Protein AF-A0AA36J5Y9-F1 (afdb_monomer_lite)

Secondary structure (DSSP, 8-state):
-HHHHHHHHHHT--HHHHHH-TTT-HHHHHHHHHHHHTT-THHHHHHHHHHH--S-SSHHHHHHT--SPPHHHH------------------------STHHHHHHHHHHHHHHHHHHHHHHHHHHHHHHHHHS-BTB----TTS--HHHHHHHHHHHHHHEEEEE---TTS-STT-------------PPPPEEEEEE-HHHHTSEE-TT-SEEEEE-TT-TT-EEEEESS---TT---EE-TTTT----HHHHHHHIIIII---

pLDDT: mean 77.04, std 15.3, range [45.88, 98.44]

Radius of gyration: 23.77 Å; chains: 1; bounding box: 76×55×50 Å

Structure (mmCIF, N/CA/C/O backbone):
data_AF-A0AA36J5Y9-F1
#
_entry.id   AF-A0AA36J5Y9-F1
#
loop_
_atom_site.group_PDB
_atom_site.id
_atom_site.type_symbol
_atom_site.label_atom_id
_atom_site.label_alt_id
_atom_site.label_comp_id
_atom_site.label_asym_id
_atom_site.label_entity_id
_atom_site.label_seq_id
_atom_site.pdbx_PDB_ins_code
_atom_site.Cartn_x
_atom_site.Cartn_y
_atom_site.Cartn_z
_atom_site.occupancy
_atom_site.B_iso_or_equiv
_atom_site.auth_seq_id
_atom_site.auth_comp_id
_atom_site.auth_asym_id
_atom_site.auth_atom_id
_atom_site.pdbx_PDB_model_num
ATOM 1 N N . MET A 1 1 ? -27.319 20.876 9.305 1.00 52.47 1 MET A N 1
ATOM 2 C CA . MET A 1 1 ? -26.623 20.137 8.226 1.00 52.47 1 MET A CA 1
ATOM 3 C C . MET A 1 1 ? -26.126 18.773 8.699 1.00 52.47 1 MET A C 1
ATOM 5 O O . MET A 1 1 ? -26.333 17.816 7.967 1.00 52.47 1 MET A O 1
ATOM 9 N N . GLU A 1 2 ? -25.585 18.645 9.918 1.00 53.28 2 GLU A N 1
ATOM 10 C CA . GLU A 1 2 ? -25.141 17.353 10.493 1.00 53.28 2 GLU A CA 1
ATOM 11 C C . GLU A 1 2 ? -26.222 16.257 10.510 1.00 53.28 2 GLU A C 1
ATOM 13 O O . GLU A 1 2 ? -25.950 15.111 10.164 1.00 53.28 2 GLU A O 1
ATOM 18 N N . GLU A 1 3 ? -27.475 16.603 10.824 1.00 54.66 3 GLU A N 1
ATOM 19 C CA . GLU A 1 3 ? -28.558 15.611 10.933 1.00 54.66 3 GLU A CA 1
ATOM 20 C C . GLU A 1 3 ? -28.964 14.980 9.584 1.00 54.66 3 GLU A C 1
ATOM 22 O O . GLU A 1 3 ? -29.435 13.844 9.533 1.00 54.66 3 GLU A O 1
ATOM 27 N N . ILE A 1 4 ? -28.764 15.702 8.474 1.00 60.09 4 ILE A N 1
ATOM 28 C CA . ILE A 1 4 ? -29.070 15.212 7.120 1.00 60.09 4 ILE A CA 1
ATOM 29 C C . ILE A 1 4 ? -27.923 14.333 6.616 1.00 60.09 4 ILE A C 1
ATOM 31 O O . ILE A 1 4 ? -28.179 13.255 6.082 1.00 60.09 4 ILE A O 1
ATOM 35 N N . ALA A 1 5 ? -26.672 14.744 6.861 1.00 53.25 5 ALA A N 1
ATOM 36 C CA . ALA A 1 5 ? -25.494 13.941 6.540 1.00 53.25 5 ALA A CA 1
ATOM 37 C C . ALA A 1 5 ? -25.534 12.584 7.262 1.00 53.25 5 ALA A C 1
ATOM 39 O O . ALA A 1 5 ? -25.348 11.553 6.627 1.00 53.25 5 ALA A O 1
ATOM 40 N N . SER A 1 6 ? -25.904 12.570 8.550 1.00 59.31 6 SER A N 1
ATOM 41 C CA . SER A 1 6 ? -26.026 11.347 9.357 1.00 59.31 6 SER A CA 1
ATOM 42 C C . SER A 1 6 ? -27.075 10.356 8.823 1.00 59.31 6 SER A C 1
ATOM 44 O O . SER A 1 6 ? -26.832 9.149 8.811 1.00 59.31 6 SER A O 1
ATOM 46 N N . LYS A 1 7 ? -28.228 10.839 8.332 1.00 62.09 7 LYS A N 1
ATOM 47 C CA . LYS A 1 7 ? -29.305 9.975 7.807 1.00 62.09 7 LYS A CA 1
ATOM 48 C C . LYS A 1 7 ? -28.951 9.331 6.463 1.00 62.09 7 LYS A C 1
ATOM 50 O O . LYS A 1 7 ? -29.219 8.148 6.291 1.00 62.09 7 LYS A O 1
ATOM 55 N N . VAL A 1 8 ? -28.324 10.080 5.551 1.00 58.94 8 VAL A N 1
ATOM 56 C CA . VAL A 1 8 ? -27.861 9.563 4.244 1.00 58.94 8 VAL A CA 1
ATOM 57 C C . VAL A 1 8 ? -26.710 8.570 4.420 1.00 58.94 8 VAL A C 1
ATOM 59 O O . VAL A 1 8 ? -26.670 7.531 3.765 1.00 58.94 8 VAL A O 1
ATOM 62 N N . CYS A 1 9 ? -25.809 8.864 5.357 1.00 53.44 9 CYS A N 1
ATOM 63 C CA . CYS A 1 9 ? -24.742 7.971 5.788 1.00 53.44 9 CYS A CA 1
ATOM 64 C C . CYS A 1 9 ? -25.280 6.613 6.264 1.00 53.44 9 CYS A C 1
ATOM 66 O O . CYS A 1 9 ? -24.891 5.578 5.732 1.00 53.44 9 CYS A O 1
ATOM 68 N N . ARG A 1 10 ? -26.233 6.609 7.206 1.00 58.56 10 ARG A N 1
ATOM 69 C CA . ARG A 1 10 ? -26.803 5.370 7.768 1.00 58.56 10 ARG A CA 1
ATOM 70 C C . ARG A 1 10 ? -27.630 4.553 6.777 1.00 58.56 10 ARG A C 1
ATOM 72 O O . ARG A 1 10 ? -27.666 3.337 6.894 1.00 58.56 10 ARG A O 1
ATOM 79 N N . SER A 1 11 ? -28.310 5.177 5.812 1.00 53.50 11 SER A N 1
ATOM 80 C CA . SER A 1 11 ? -29.129 4.430 4.842 1.00 53.50 11 SER A CA 1
ATOM 81 C C . SER A 1 11 ? -28.304 3.647 3.816 1.00 53.50 11 SER A C 1
ATOM 83 O O . SER A 1 11 ? -28.813 2.691 3.241 1.00 53.50 11 SER A O 1
ATOM 85 N N . ASN A 1 12 ? -27.044 4.041 3.602 1.00 45.88 12 ASN A N 1
ATOM 86 C CA . ASN A 1 12 ? -26.109 3.389 2.677 1.00 45.88 12 ASN A CA 1
ATOM 87 C C . ASN A 1 12 ? -25.033 2.567 3.409 1.00 45.88 12 ASN A C 1
ATOM 89 O O . ASN A 1 12 ? -24.141 2.001 2.777 1.00 45.88 12 ASN A O 1
ATOM 93 N N . ALA A 1 13 ? -25.094 2.543 4.739 1.00 45.97 13 ALA A N 1
ATOM 94 C CA . ALA A 1 13 ? -24.089 1.966 5.606 1.00 45.97 13 ALA A CA 1
ATOM 95 C C . ALA A 1 13 ? -24.147 0.435 5.585 1.00 45.97 13 ALA A C 1
ATOM 97 O O . ALA A 1 13 ? -25.103 -0.174 6.064 1.00 45.97 13 ALA A O 1
ATOM 98 N N . SER A 1 14 ? -23.084 -0.202 5.097 1.00 61.66 14 SER A N 1
ATOM 99 C CA . SER A 1 14 ? -22.704 -1.513 5.625 1.00 61.66 14 SER A CA 1
ATOM 100 C C . SER A 1 14 ? -22.317 -1.370 7.107 1.00 61.66 14 SER A C 1
ATOM 102 O O . SER A 1 14 ? -22.075 -0.257 7.580 1.00 61.66 14 SER A O 1
ATOM 104 N N . VAL A 1 15 ? -22.185 -2.487 7.834 1.00 60.72 15 VAL A N 1
ATOM 105 C CA . VAL A 1 15 ? -21.701 -2.532 9.238 1.00 60.72 15 VAL A CA 1
ATOM 106 C C . VAL A 1 15 ? -20.417 -1.697 9.443 1.00 60.72 15 VAL A C 1
ATOM 108 O O . VAL A 1 15 ? -20.158 -1.172 10.519 1.00 60.72 15 VAL A O 1
ATOM 111 N N . HIS A 1 16 ? -19.639 -1.505 8.379 1.00 63.41 16 HIS A N 1
ATOM 112 C CA . HIS A 1 16 ? -18.355 -0.802 8.357 1.00 63.41 16 HIS A CA 1
ATOM 113 C C . HIS A 1 16 ? -18.475 0.719 8.373 1.00 63.41 16 HIS A C 1
ATOM 115 O O . HIS A 1 16 ? -17.571 1.409 8.841 1.00 63.41 16 HIS A O 1
ATOM 121 N N . HIS A 1 17 ? -19.580 1.262 7.870 1.00 67.50 17 HIS A N 1
ATOM 122 C CA . HIS A 1 17 ? -19.769 2.703 7.810 1.00 67.50 17 HIS A CA 1
ATOM 123 C C . HIS A 1 17 ? -19.970 3.296 9.211 1.00 67.50 17 HIS A C 1
ATOM 125 O O . HIS A 1 17 ? -19.448 4.371 9.488 1.00 67.50 17 HIS A O 1
ATOM 131 N N . ASP A 1 18 ? -20.670 2.608 10.116 1.00 69.94 18 ASP A N 1
ATOM 132 C CA . ASP A 1 18 ? -20.873 3.109 11.484 1.00 69.94 18 ASP A CA 1
ATOM 133 C C . ASP A 1 18 ? -19.557 3.176 12.276 1.00 69.94 18 ASP A C 1
ATOM 135 O O . ASP A 1 18 ? -19.361 4.091 13.074 1.00 69.94 18 ASP A O 1
ATOM 139 N N . VAL A 1 19 ? -18.617 2.274 11.978 1.00 74.19 19 VAL A N 1
ATOM 140 C CA . VAL A 1 19 ? -17.270 2.255 12.565 1.00 74.19 19 VAL A CA 1
ATOM 141 C C . VAL A 1 19 ? -16.409 3.413 12.049 1.00 74.19 19 VAL A C 1
ATOM 143 O O . VAL A 1 19 ? -15.710 4.063 12.822 1.00 74.19 19 VAL A O 1
ATOM 146 N N . LEU A 1 20 ? -16.450 3.660 10.737 1.00 79.62 20 LEU A N 1
ATOM 147 C CA . LEU A 1 20 ? -15.535 4.560 10.023 1.00 79.62 20 LEU A CA 1
ATOM 148 C C . LEU A 1 20 ? -16.118 5.952 9.739 1.00 79.62 20 LEU A C 1
ATOM 150 O O . LEU A 1 20 ? -15.540 6.734 8.983 1.00 79.62 20 LEU A O 1
ATOM 154 N N . CYS A 1 21 ? -17.298 6.265 10.263 1.00 79.25 21 CYS A N 1
ATOM 155 C CA . CYS A 1 21 ? -17.926 7.561 10.058 1.00 79.25 21 CYS A CA 1
ATOM 156 C C . CYS A 1 21 ? -17.666 8.452 11.266 1.00 79.25 21 CYS A C 1
ATOM 158 O O . CYS A 1 21 ? -18.179 8.189 12.347 1.00 79.25 21 CYS A O 1
ATOM 160 N N . ALA A 1 22 ? -16.961 9.570 11.071 1.00 79.62 22 ALA A N 1
ATOM 161 C CA . ALA A 1 22 ? -16.697 10.538 12.141 1.00 79.62 22 ALA A CA 1
ATOM 162 C C . ALA A 1 22 ? -17.984 11.081 12.797 1.00 79.62 22 ALA A C 1
ATOM 164 O O . ALA A 1 22 ? -17.989 11.419 13.977 1.00 79.62 22 ALA A O 1
ATOM 165 N N . ALA A 1 23 ? -19.092 11.139 12.048 1.00 76.81 23 ALA A N 1
ATOM 166 C CA . ALA A 1 23 ? -20.392 11.559 12.572 1.00 76.81 23 ALA A CA 1
ATOM 167 C C . ALA A 1 23 ? -21.119 10.461 13.374 1.00 76.81 23 ALA A C 1
ATOM 169 O O . ALA A 1 23 ? -22.065 10.768 14.099 1.00 76.81 23 ALA A O 1
ATOM 170 N N . ALA A 1 24 ? -20.728 9.192 13.220 1.00 77.94 24 ALA A N 1
ATOM 171 C CA . ALA A 1 24 ? -21.301 8.056 13.944 1.00 77.94 24 ALA A CA 1
ATOM 172 C C . ALA A 1 24 ? -20.407 7.598 15.108 1.00 77.94 24 ALA A C 1
ATOM 174 O O . ALA A 1 24 ? -20.926 7.224 16.157 1.00 77.94 24 ALA A O 1
ATOM 175 N N . ASN A 1 25 ? -19.084 7.690 14.946 1.00 83.50 25 ASN A N 1
ATOM 176 C CA . ASN A 1 25 ? -18.086 7.293 15.925 1.00 83.50 25 ASN A CA 1
ATOM 177 C C . ASN A 1 25 ? -17.069 8.433 16.158 1.00 83.50 25 ASN A C 1
ATOM 179 O O . ASN A 1 25 ? -16.182 8.643 15.327 1.00 83.50 25 ASN A O 1
ATOM 183 N N . PRO A 1 26 ? -17.142 9.167 17.285 1.00 86.62 26 PRO A N 1
ATOM 184 C CA . PRO A 1 26 ? -16.207 10.258 17.569 1.00 86.62 26 PRO A CA 1
ATOM 185 C C . PRO A 1 26 ? -14.759 9.773 17.730 1.00 86.62 26 PRO A C 1
ATOM 187 O O . PRO A 1 26 ? -13.837 10.504 17.386 1.00 86.62 26 PRO A O 1
ATOM 190 N N . HIS A 1 27 ? -14.538 8.527 18.162 1.00 87.88 27 HIS A N 1
ATOM 191 C CA . HIS A 1 27 ? -13.187 7.969 18.266 1.00 87.88 27 HIS A CA 1
ATOM 192 C C . HIS A 1 27 ? -12.530 7.780 16.898 1.00 87.88 27 HIS A C 1
ATOM 194 O O . HIS A 1 27 ? -11.306 7.830 16.791 1.00 87.88 27 HIS A O 1
ATOM 200 N N . TRP A 1 28 ? -13.324 7.595 15.839 1.00 90.38 28 TRP A N 1
ATOM 201 C CA . TRP A 1 28 ? -12.790 7.589 14.482 1.00 90.38 28 TRP A CA 1
ATOM 202 C C . TRP A 1 28 ? -12.203 8.955 14.110 1.00 90.38 28 TRP A C 1
ATOM 204 O O . TRP A 1 28 ? -11.147 9.010 13.489 1.00 90.38 28 TRP A O 1
ATOM 214 N N . ALA A 1 29 ? -12.829 10.058 14.534 1.00 87.62 29 ALA A N 1
ATOM 215 C CA . ALA A 1 29 ? -12.289 11.397 14.298 1.00 87.62 29 ALA A CA 1
ATOM 216 C C . ALA A 1 29 ? -10.935 11.598 15.002 1.00 87.62 29 ALA A C 1
ATOM 218 O O . ALA A 1 29 ? -10.015 12.148 14.396 1.00 87.62 29 ALA A O 1
ATOM 219 N N . ASP A 1 30 ? -10.791 11.093 16.233 1.00 88.81 30 ASP A N 1
ATOM 220 C CA . ASP A 1 30 ? -9.517 11.112 16.965 1.00 88.81 30 ASP A CA 1
ATOM 221 C C . ASP A 1 30 ? -8.440 10.295 16.230 1.00 88.81 30 ASP A C 1
ATOM 223 O O . ASP A 1 30 ? -7.313 10.759 16.051 1.00 88.81 30 ASP A O 1
ATOM 227 N N . PHE A 1 31 ? -8.794 9.098 15.746 1.00 89.62 31 PHE A N 1
ATOM 228 C CA . PHE A 1 31 ? -7.895 8.258 14.951 1.00 89.62 31 PHE A CA 1
ATOM 229 C C . PHE A 1 31 ? -7.477 8.945 13.644 1.00 89.62 31 PHE A C 1
ATOM 231 O O . PHE A 1 31 ? -6.296 8.941 13.291 1.00 89.62 31 PHE A O 1
ATOM 238 N N . GLU A 1 32 ? -8.423 9.575 12.938 1.00 89.44 32 GLU A N 1
ATOM 239 C CA . GLU A 1 32 ? -8.126 10.329 11.723 1.00 89.44 32 GLU A CA 1
ATOM 240 C C . GLU A 1 32 ? -7.183 11.497 11.975 1.00 89.44 32 GLU A C 1
ATOM 242 O O . GLU A 1 32 ? -6.238 11.702 11.211 1.00 89.44 32 GLU A O 1
ATOM 247 N N . GLN A 1 33 ? -7.432 12.257 13.038 1.00 90.44 33 GLN A N 1
ATOM 248 C CA . GLN A 1 33 ? -6.594 13.383 13.415 1.00 90.44 33 GLN A CA 1
ATOM 249 C C . GLN A 1 33 ? -5.175 12.914 13.752 1.00 90.44 33 GLN A C 1
ATOM 251 O O . GLN A 1 33 ? -4.213 13.457 13.205 1.00 90.44 33 GLN A O 1
ATOM 256 N N . GLN A 1 34 ? -5.035 11.853 14.552 1.00 89.56 34 GLN A N 1
ATOM 257 C CA . GLN A 1 34 ? -3.728 11.297 14.898 1.00 89.56 34 GLN A CA 1
ATOM 258 C C . GLN A 1 34 ? -2.975 10.801 13.654 1.00 89.56 34 GLN A C 1
ATOM 260 O O . GLN A 1 34 ? -1.789 11.093 13.499 1.00 89.56 34 GLN A O 1
ATOM 265 N N . ALA A 1 35 ? -3.643 10.098 12.732 1.00 87.56 35 ALA A N 1
ATOM 266 C CA . ALA A 1 35 ? -3.025 9.637 11.487 1.00 87.56 35 ALA A CA 1
ATOM 267 C C . ALA A 1 35 ? -2.492 10.805 10.632 1.00 87.56 35 ALA A C 1
ATOM 269 O O . ALA A 1 35 ? -1.404 10.706 10.054 1.00 87.56 35 ALA A O 1
ATOM 270 N N . ARG A 1 36 ? -3.226 11.929 10.588 1.00 87.62 36 ARG A N 1
ATOM 271 C CA . ARG A 1 36 ? -2.804 13.157 9.893 1.00 87.62 36 ARG A CA 1
ATOM 272 C C . ARG A 1 36 ? -1.612 13.822 10.571 1.00 87.62 36 ARG A C 1
ATOM 274 O O . ARG A 1 36 ? -0.669 14.193 9.881 1.00 87.62 36 ARG A O 1
ATOM 281 N N . GLU A 1 37 ? -1.619 13.942 11.897 1.00 85.88 37 GLU A N 1
ATOM 282 C CA . GLU A 1 37 ? -0.495 14.501 12.667 1.00 85.88 37 GLU A CA 1
ATOM 283 C C . GLU A 1 37 ? 0.777 13.660 12.520 1.00 85.88 37 GLU A C 1
ATOM 285 O O . GLU A 1 37 ? 1.885 14.188 12.456 1.00 85.88 37 GLU A O 1
ATOM 290 N N . CYS A 1 38 ? 0.606 12.347 12.384 1.00 82.81 38 CYS A N 1
ATOM 291 C CA . CYS A 1 38 ? 1.672 11.404 12.079 1.00 82.81 38 CYS A CA 1
ATOM 292 C C . CYS A 1 38 ? 2.194 11.506 10.635 1.00 82.81 38 CYS A C 1
ATOM 294 O O . CYS A 1 38 ? 3.200 10.869 10.320 1.00 82.81 38 CYS A O 1
ATOM 296 N N . GLY A 1 39 ? 1.510 12.248 9.756 1.00 82.94 39 GLY A N 1
ATOM 297 C CA . GLY A 1 39 ? 1.838 12.356 8.335 1.00 82.9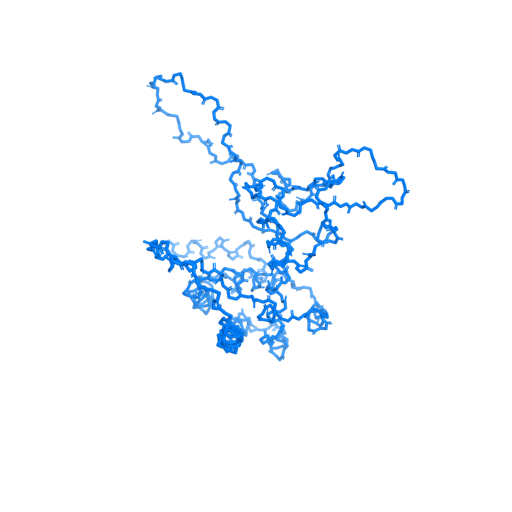4 39 GLY A CA 1
ATOM 298 C C . GLY A 1 39 ? 1.772 11.016 7.600 1.00 82.94 39 GLY A C 1
ATOM 299 O O . GLY A 1 39 ? 2.550 10.795 6.674 1.00 82.94 39 GLY A O 1
ATOM 300 N N . ASN A 1 40 ? 0.908 10.092 8.041 1.00 81.44 40 ASN A N 1
ATOM 301 C CA . ASN A 1 40 ? 0.894 8.719 7.544 1.00 81.44 40 ASN A CA 1
ATOM 302 C C . ASN A 1 40 ? -0.532 8.234 7.245 1.00 81.44 40 ASN A C 1
ATOM 304 O O . ASN A 1 40 ? -1.230 7.659 8.080 1.00 81.44 40 ASN A O 1
ATOM 308 N N . GLU A 1 41 ? -0.948 8.448 6.002 1.00 81.88 41 GLU A N 1
ATOM 309 C CA . GLU A 1 41 ? -2.256 8.053 5.470 1.00 81.88 41 GLU A CA 1
ATOM 310 C C . GLU A 1 41 ? -2.471 6.533 5.391 1.00 81.88 41 GLU A C 1
ATOM 312 O O . GLU A 1 41 ? -3.616 6.077 5.367 1.00 81.88 41 GLU A O 1
ATOM 317 N N . TYR A 1 42 ? -1.401 5.728 5.434 1.00 82.88 42 TYR A N 1
ATOM 318 C CA . TYR A 1 42 ? -1.512 4.268 5.409 1.00 82.88 42 TYR A CA 1
ATOM 319 C C . TYR A 1 42 ? -2.220 3.714 6.649 1.00 82.88 42 TYR A C 1
ATOM 321 O O . TYR A 1 42 ? -2.848 2.662 6.553 1.00 82.88 42 TYR A O 1
ATOM 329 N N . TYR A 1 43 ? -2.205 4.430 7.781 1.00 84.69 43 TYR A N 1
ATOM 330 C CA . TYR A 1 43 ? -3.011 4.059 8.950 1.00 84.69 43 TYR A CA 1
ATOM 331 C C . TYR A 1 43 ? -4.512 4.075 8.640 1.00 84.69 43 TYR A C 1
ATOM 333 O O . TYR A 1 43 ? -5.238 3.174 9.056 1.00 84.69 43 TYR A O 1
ATOM 341 N N . LEU A 1 44 ? -4.977 5.063 7.870 1.00 85.69 44 LEU A N 1
ATOM 342 C CA . LEU A 1 44 ? -6.383 5.175 7.479 1.00 85.69 44 LEU A CA 1
ATOM 343 C C . LEU A 1 44 ? -6.776 4.073 6.507 1.00 85.69 44 LEU A C 1
ATOM 345 O O . LEU A 1 44 ? -7.850 3.491 6.637 1.00 85.69 44 LEU A O 1
ATOM 349 N N . LEU A 1 45 ? -5.905 3.771 5.546 1.00 81.56 45 LEU A N 1
ATOM 350 C CA . LEU A 1 45 ? -6.143 2.699 4.582 1.00 81.56 45 LEU A CA 1
ATOM 351 C C . LEU A 1 45 ? -6.176 1.333 5.261 1.00 81.56 45 LEU A C 1
ATOM 353 O O . LEU A 1 45 ? -7.095 0.562 5.006 1.00 81.56 45 LEU A O 1
ATOM 357 N N . ALA A 1 46 ? -5.224 1.063 6.157 1.00 83.44 46 ALA A N 1
ATOM 358 C CA . ALA A 1 46 ? -5.189 -0.163 6.941 1.00 83.44 46 ALA A CA 1
ATOM 359 C C . ALA A 1 46 ? -6.460 -0.304 7.790 1.00 83.44 46 ALA A C 1
ATOM 361 O O . ALA A 1 46 ? -7.142 -1.320 7.704 1.00 83.44 46 ALA A O 1
ATOM 362 N N . ALA A 1 47 ? -6.850 0.739 8.529 1.00 83.25 47 ALA A N 1
ATOM 363 C CA . ALA A 1 47 ? -8.077 0.726 9.323 1.00 83.25 47 ALA A CA 1
ATOM 364 C C . ALA A 1 47 ? -9.336 0.482 8.476 1.00 83.25 47 ALA A C 1
ATOM 366 O O . ALA A 1 47 ? -10.218 -0.277 8.873 1.00 83.25 47 ALA A O 1
ATOM 367 N N . ARG A 1 48 ? -9.414 1.089 7.287 1.00 82.50 48 ARG A N 1
ATOM 368 C CA . ARG A 1 48 ? -10.537 0.888 6.364 1.00 82.50 48 ARG A CA 1
ATOM 369 C C . ARG A 1 48 ? -10.567 -0.513 5.768 1.00 82.50 48 ARG A C 1
ATOM 371 O O . ARG A 1 48 ? -11.650 -1.073 5.643 1.00 82.50 48 ARG A O 1
ATOM 378 N N . ALA A 1 49 ? -9.409 -1.074 5.427 1.00 77.56 49 ALA A N 1
ATOM 379 C CA . ALA A 1 49 ? -9.299 -2.451 4.958 1.00 77.56 49 ALA A CA 1
ATOM 380 C C . ALA A 1 49 ? -9.774 -3.436 6.035 1.00 77.56 49 ALA A C 1
ATOM 382 O O . ALA A 1 49 ? -10.572 -4.317 5.740 1.00 77.56 49 ALA A O 1
ATOM 383 N N . LEU A 1 50 ? -9.363 -3.217 7.289 1.00 76.06 50 LEU A N 1
ATOM 384 C CA . LEU A 1 50 ? -9.794 -4.022 8.435 1.00 76.06 50 LEU A CA 1
ATOM 385 C C . LEU A 1 50 ? -11.292 -3.919 8.691 1.00 76.06 50 LEU A C 1
ATOM 387 O O . LEU A 1 50 ? -11.937 -4.912 9.006 1.00 76.06 50 LEU A O 1
ATOM 391 N N . ALA A 1 51 ? -11.848 -2.716 8.559 1.00 74.31 51 ALA A N 1
ATOM 392 C CA . ALA A 1 51 ? -13.278 -2.545 8.677 1.00 74.31 51 ALA A CA 1
ATOM 393 C C . ALA A 1 51 ? -13.995 -3.278 7.543 1.00 74.31 51 ALA A C 1
ATOM 395 O O . ALA A 1 51 ? -14.917 -4.002 7.849 1.00 74.31 51 ALA A O 1
ATOM 396 N N . ALA A 1 52 ? -13.579 -3.150 6.278 1.00 68.75 52 ALA A N 1
ATOM 397 C CA . ALA A 1 52 ? -14.291 -3.700 5.118 1.00 68.75 52 ALA A CA 1
ATOM 398 C C . ALA A 1 52 ? -14.429 -5.237 5.088 1.00 68.75 52 ALA A C 1
ATOM 400 O O . ALA A 1 52 ? -15.305 -5.749 4.392 1.00 68.75 52 ALA A O 1
ATOM 401 N N . ASP A 1 53 ? -13.590 -5.965 5.823 1.00 63.38 53 ASP A N 1
ATOM 402 C CA . ASP A 1 53 ? -13.522 -7.429 5.813 1.00 63.38 53 ASP A CA 1
ATOM 403 C C . ASP A 1 53 ? -14.503 -8.084 6.805 1.00 63.38 53 ASP A C 1
ATOM 405 O O . ASP A 1 53 ? -14.158 -8.996 7.547 1.00 63.38 53 ASP A O 1
ATOM 409 N N . GLY A 1 54 ? -15.759 -7.618 6.843 1.00 55.00 54 GLY A N 1
ATOM 410 C CA . GLY A 1 54 ? -16.825 -8.113 7.737 1.00 55.00 54 GLY A CA 1
ATOM 411 C C . GLY A 1 54 ? -17.243 -9.577 7.575 1.00 55.00 54 GLY A C 1
ATOM 412 O O . GLY A 1 54 ? -18.303 -9.961 8.067 1.00 55.00 54 GLY A O 1
ATOM 413 N N . SER A 1 55 ? -16.457 -10.366 6.849 1.00 50.19 55 SER A N 1
ATOM 414 C CA . SER A 1 55 ? -16.594 -11.802 6.669 1.00 50.19 55 SER A CA 1
ATOM 415 C C . SER A 1 55 ? -15.930 -12.526 7.845 1.00 50.19 55 SER A C 1
ATOM 417 O O . SER A 1 55 ? -14.778 -12.272 8.172 1.00 50.19 55 SER A O 1
ATOM 419 N N . GLU A 1 56 ? -16.679 -13.423 8.484 1.00 50.09 56 GLU A N 1
ATOM 420 C CA . GLU A 1 56 ? -16.347 -14.182 9.696 1.00 50.09 56 GLU A CA 1
ATOM 421 C C . GLU A 1 56 ? -14.856 -14.572 9.874 1.00 50.09 56 GLU A C 1
ATOM 423 O O . GLU A 1 56 ? -14.290 -15.326 9.089 1.00 50.09 56 GLU A O 1
ATOM 428 N N . SER A 1 57 ? -14.277 -14.093 10.984 1.00 50.25 57 SER A N 1
ATOM 429 C CA . SER A 1 57 ? -13.207 -14.664 11.832 1.00 50.25 57 SER A CA 1
ATOM 430 C C . SER A 1 57 ? -11.827 -15.048 11.259 1.00 50.25 57 SER A C 1
ATOM 432 O O . SER A 1 57 ? -10.856 -14.929 12.001 1.00 50.25 57 SER A O 1
ATOM 434 N N . ASP A 1 58 ? -11.672 -15.487 10.009 1.00 52.28 58 ASP A N 1
ATOM 435 C CA . ASP A 1 58 ? -10.418 -16.142 9.570 1.00 52.28 58 ASP A CA 1
ATOM 436 C C . ASP A 1 58 ? -9.410 -15.209 8.881 1.00 52.28 58 ASP A C 1
ATOM 438 O O . ASP A 1 58 ? -8.222 -15.528 8.777 1.00 52.28 58 ASP A O 1
ATOM 442 N N . ALA A 1 59 ? -9.837 -14.028 8.435 1.00 51.38 59 ALA A N 1
ATOM 443 C CA . ALA A 1 59 ? -8.949 -13.117 7.716 1.00 51.38 59 ALA A CA 1
ATOM 444 C C . ALA A 1 59 ? -7.865 -12.486 8.609 1.00 51.38 59 ALA A C 1
ATOM 446 O O . ALA A 1 59 ? -6.771 -12.183 8.139 1.00 51.38 59 ALA A O 1
ATOM 447 N N . TRP A 1 60 ? -8.121 -12.328 9.912 1.00 51.50 60 TRP A N 1
ATOM 448 C CA . TRP A 1 60 ? -7.157 -11.757 10.861 1.00 51.50 60 TRP A CA 1
ATOM 449 C C . TRP A 1 60 ? -5.982 -12.686 11.155 1.00 51.50 60 TRP A C 1
ATOM 451 O O . TRP A 1 60 ? -4.829 -12.239 11.140 1.00 51.50 60 TRP A O 1
ATOM 461 N N . ALA A 1 61 ? -6.259 -13.980 11.336 1.00 53.81 61 ALA A N 1
ATOM 462 C CA . ALA A 1 61 ? -5.227 -15.002 11.476 1.00 53.81 61 ALA A CA 1
ATOM 463 C C . ALA A 1 61 ? -4.285 -14.998 10.260 1.00 53.81 61 ALA A C 1
ATOM 465 O O . ALA A 1 61 ? -3.066 -15.072 10.414 1.00 53.81 61 ALA A O 1
ATOM 466 N N . ALA A 1 62 ? -4.831 -14.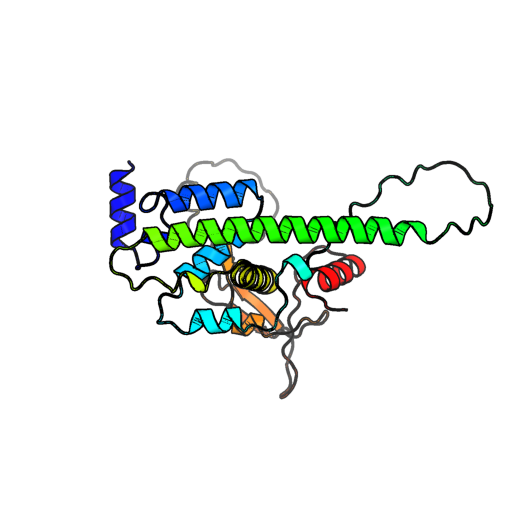778 9.056 1.00 56.16 62 ALA A N 1
ATOM 467 C CA . ALA A 1 62 ? -4.034 -14.709 7.836 1.00 56.16 62 ALA A CA 1
ATOM 468 C C . ALA A 1 62 ? -2.982 -13.580 7.858 1.00 56.16 62 ALA A C 1
ATOM 470 O O . ALA A 1 62 ? -1.901 -13.748 7.291 1.00 56.16 62 ALA A O 1
ATOM 471 N N . TRP A 1 63 ? -3.254 -12.453 8.529 1.00 56.94 63 TRP A N 1
ATOM 472 C CA . TRP A 1 63 ? -2.305 -11.336 8.627 1.00 56.94 63 TRP A CA 1
ATOM 473 C C . TRP A 1 63 ? -1.301 -11.495 9.770 1.00 56.94 63 TRP A C 1
ATOM 475 O O . TRP A 1 63 ? -0.128 -11.147 9.608 1.00 56.94 63 TRP A O 1
ATOM 485 N N . ALA A 1 64 ? -1.733 -12.031 10.914 1.00 58.56 64 ALA A N 1
ATOM 486 C CA . ALA A 1 64 ? -0.846 -12.316 12.043 1.00 58.56 64 ALA A CA 1
ATOM 487 C C . ALA A 1 64 ? 0.226 -13.361 11.676 1.00 58.56 64 ALA A C 1
ATOM 489 O O . ALA A 1 64 ? 1.386 -13.229 12.077 1.00 58.56 64 ALA A O 1
ATOM 490 N N . ASP A 1 65 ? -0.133 -14.327 10.828 1.00 60.97 65 ASP A N 1
ATOM 491 C CA . ASP A 1 65 ? 0.768 -15.367 10.323 1.00 60.97 65 ASP A CA 1
ATOM 492 C C . ASP A 1 65 ? 1.478 -14.980 9.016 1.00 60.97 65 ASP A C 1
ATOM 494 O O . ASP A 1 65 ? 2.319 -15.729 8.510 1.00 60.97 65 ASP A O 1
ATOM 498 N N . TYR A 1 66 ? 1.191 -13.798 8.459 1.00 62.84 66 TYR A N 1
ATOM 499 C CA . TYR A 1 66 ? 1.808 -13.359 7.213 1.00 62.84 66 TYR A CA 1
ATOM 500 C C . TYR A 1 66 ? 3.316 -13.179 7.398 1.00 62.84 66 TYR A C 1
ATOM 502 O O . TYR A 1 66 ? 3.746 -12.274 8.106 1.00 62.84 66 TYR A O 1
ATOM 510 N N . ALA A 1 67 ? 4.128 -14.013 6.749 1.00 70.12 67 ALA A N 1
ATOM 511 C CA . ALA A 1 67 ? 5.565 -14.143 7.014 1.00 70.12 67 ALA A CA 1
ATOM 512 C C . ALA A 1 67 ? 6.428 -12.904 6.683 1.00 70.12 67 ALA A C 1
ATOM 514 O O . ALA A 1 67 ? 7.649 -12.952 6.841 1.00 70.12 67 ALA A O 1
ATOM 515 N N . ALA A 1 68 ? 5.835 -11.803 6.212 1.00 68.25 68 ALA A N 1
ATOM 516 C CA . ALA A 1 68 ? 6.583 -10.576 5.982 1.00 68.25 68 ALA A CA 1
ATOM 517 C C . ALA A 1 68 ? 6.909 -9.859 7.302 1.00 68.25 68 ALA A C 1
ATOM 519 O O . ALA A 1 68 ? 6.076 -9.811 8.213 1.00 68.25 68 ALA A O 1
ATOM 520 N N . PRO A 1 69 ? 8.102 -9.249 7.396 1.00 74.88 69 PRO A N 1
ATOM 521 C CA . PRO A 1 69 ? 8.440 -8.417 8.535 1.00 74.88 69 PRO A CA 1
ATOM 522 C C . PRO A 1 69 ? 7.493 -7.207 8.610 1.00 74.88 69 PRO A C 1
ATOM 524 O O . PRO A 1 69 ? 7.036 -6.704 7.575 1.00 74.88 69 PRO A O 1
ATOM 527 N N . PRO A 1 70 ? 7.188 -6.703 9.815 1.00 77.38 70 PRO A N 1
ATOM 528 C CA . PRO A 1 70 ? 6.434 -5.467 9.959 1.00 77.38 70 PRO A CA 1
ATOM 529 C C . PRO A 1 70 ? 7.185 -4.299 9.304 1.00 77.38 70 PRO A C 1
ATOM 531 O O . PRO A 1 70 ? 8.414 -4.241 9.308 1.00 77.38 70 PRO A O 1
ATOM 534 N N . TRP A 1 71 ? 6.443 -3.343 8.746 1.00 80.19 71 TRP A N 1
ATOM 535 C CA . TRP A 1 71 ? 6.995 -2.302 7.868 1.00 80.19 71 TRP A CA 1
ATOM 536 C C . TRP A 1 71 ? 8.132 -1.461 8.470 1.00 80.19 71 TRP A C 1
ATOM 538 O O . TRP A 1 71 ? 8.999 -0.978 7.744 1.00 80.19 71 TRP A O 1
ATOM 548 N N . TRP A 1 72 ? 8.164 -1.277 9.791 1.00 81.81 72 TRP A N 1
ATOM 549 C CA . TRP A 1 72 ? 9.251 -0.550 10.447 1.00 81.81 72 TRP A CA 1
ATOM 550 C C . TRP A 1 72 ? 10.589 -1.289 10.373 1.00 81.81 72 TRP A C 1
ATOM 552 O O . TRP A 1 72 ? 11.624 -0.653 10.501 1.00 81.81 72 TRP A O 1
ATOM 562 N N . GLU A 1 73 ? 10.619 -2.604 10.153 1.00 82.25 73 GLU A N 1
ATOM 563 C CA . GLU A 1 73 ? 11.876 -3.345 9.994 1.00 82.25 73 GLU A CA 1
ATOM 564 C C . GLU A 1 73 ? 12.508 -3.139 8.616 1.00 82.25 73 GLU A C 1
ATOM 566 O O . GLU A 1 73 ? 13.732 -3.204 8.494 1.00 82.25 73 GLU A O 1
ATOM 571 N N . THR A 1 74 ? 11.692 -2.855 7.597 1.00 75.50 74 THR A N 1
ATOM 572 C CA . THR A 1 74 ? 12.143 -2.613 6.218 1.00 75.50 74 THR A CA 1
ATOM 573 C C . THR A 1 74 ? 12.325 -1.129 5.904 1.00 75.50 74 THR A C 1
ATOM 575 O O . THR A 1 74 ? 13.010 -0.775 4.945 1.00 75.50 74 THR A O 1
ATOM 578 N N . MET A 1 75 ? 11.766 -0.246 6.732 1.00 70.88 75 MET A N 1
ATOM 579 C CA . MET A 1 75 ? 11.958 1.197 6.642 1.00 70.88 75 MET A CA 1
ATOM 580 C C . MET A 1 75 ? 13.427 1.593 6.803 1.00 70.88 75 MET A C 1
ATOM 582 O O . MET A 1 75 ? 14.079 1.281 7.799 1.00 70.88 75 MET A O 1
ATOM 586 N N . ARG A 1 76 ? 13.916 2.379 5.843 1.00 71.50 76 ARG A N 1
ATOM 587 C CA . ARG A 1 76 ? 15.178 3.113 5.953 1.00 71.50 76 ARG A CA 1
ATOM 588 C C . ARG A 1 76 ? 14.894 4.589 6.190 1.00 71.50 76 ARG A C 1
ATOM 590 O O . ARG A 1 76 ? 13.893 5.119 5.705 1.00 71.50 76 ARG A O 1
ATOM 597 N N . ARG A 1 77 ? 15.784 5.259 6.925 1.00 78.12 77 ARG A N 1
ATOM 598 C CA . ARG A 1 77 ? 15.751 6.718 7.054 1.00 78.12 77 ARG A CA 1
ATOM 599 C C . ARG A 1 77 ? 15.850 7.348 5.653 1.00 78.12 77 ARG A C 1
ATOM 601 O O . ARG A 1 77 ? 16.651 6.863 4.851 1.00 78.12 77 ARG A O 1
ATOM 608 N N . PRO A 1 78 ? 15.109 8.433 5.356 1.00 71.94 78 PRO A N 1
ATOM 609 C CA . PRO A 1 78 ? 15.333 9.198 4.136 1.00 71.94 78 PRO A CA 1
ATOM 610 C C . PRO A 1 78 ? 16.809 9.587 4.012 1.00 71.94 78 PRO A C 1
ATOM 612 O O . PRO A 1 78 ? 17.404 10.125 4.952 1.00 71.94 78 PRO A O 1
ATOM 615 N N . ALA A 1 79 ? 17.412 9.287 2.863 1.00 70.06 79 ALA A N 1
ATOM 616 C CA . ALA A 1 79 ? 18.751 9.752 2.550 1.00 70.06 79 ALA A CA 1
ATOM 617 C C . ALA A 1 79 ? 18.659 11.241 2.206 1.00 70.06 79 ALA A C 1
ATOM 619 O O . ALA A 1 79 ? 18.334 11.616 1.083 1.00 70.06 79 ALA A O 1
ATOM 620 N N . TYR A 1 80 ? 18.902 12.101 3.190 1.00 67.44 80 TYR A N 1
ATOM 621 C CA . TYR A 1 80 ? 19.121 13.512 2.910 1.00 67.44 80 TYR A CA 1
ATOM 622 C C . TYR A 1 80 ? 20.496 13.620 2.261 1.00 67.44 80 TYR A C 1
ATOM 624 O O . TYR A 1 80 ? 21.490 13.220 2.864 1.00 67.44 80 TYR A O 1
ATOM 632 N N . SER A 1 81 ? 20.550 14.089 1.014 1.00 62.41 81 SER A N 1
ATOM 633 C CA . SER A 1 81 ? 21.817 14.395 0.359 1.00 62.41 81 SER A CA 1
ATOM 634 C C . SER A 1 81 ? 22.550 15.400 1.238 1.00 62.41 81 SER A C 1
ATOM 636 O O . SER A 1 81 ? 22.105 16.545 1.363 1.00 62.41 81 SER A O 1
ATOM 638 N N . ASP A 1 82 ? 23.631 14.959 1.884 1.00 57.38 82 ASP A N 1
ATOM 639 C CA . ASP A 1 82 ? 24.488 15.819 2.686 1.00 57.38 82 ASP A CA 1
ATOM 640 C C . ASP A 1 82 ? 25.016 16.914 1.760 1.00 57.38 82 ASP A C 1
ATOM 642 O O . ASP A 1 82 ? 25.994 16.749 1.033 1.00 57.38 82 ASP A O 1
ATOM 646 N N . SER A 1 83 ? 24.342 18.062 1.769 1.00 54.28 83 SER A N 1
ATOM 647 C CA . SER A 1 83 ? 24.704 19.246 0.982 1.00 54.28 83 SER A CA 1
ATOM 648 C C . SER A 1 83 ? 25.972 19.920 1.531 1.00 54.28 83 SER A C 1
ATOM 650 O O . SER A 1 83 ? 26.296 21.053 1.191 1.00 54.28 83 SER A O 1
ATOM 652 N N . SER A 1 84 ? 26.712 19.201 2.374 1.00 55.69 84 SER A N 1
ATOM 653 C CA . SER A 1 84 ? 27.949 19.575 3.045 1.00 55.69 84 SER A CA 1
ATOM 654 C C . SER A 1 84 ? 29.183 19.435 2.148 1.00 55.69 84 SER A C 1
ATOM 656 O O . SER A 1 84 ? 30.303 19.484 2.652 1.00 55.69 84 SER A O 1
ATOM 658 N N . ALA A 1 85 ? 29.026 19.265 0.831 1.00 54.09 85 ALA A N 1
ATOM 659 C CA . ALA A 1 85 ? 30.134 19.368 -0.114 1.00 54.09 85 ALA A CA 1
ATOM 660 C C . ALA A 1 85 ? 30.514 20.847 -0.295 1.00 54.09 85 ALA A C 1
ATOM 662 O O . ALA A 1 85 ? 30.229 21.478 -1.312 1.00 54.09 85 ALA A O 1
ATOM 663 N N . SER A 1 86 ? 31.149 21.415 0.731 1.00 53.38 86 SER A N 1
ATOM 664 C CA . SER A 1 86 ? 31.799 22.713 0.645 1.00 53.38 86 SER A CA 1
ATOM 665 C C . SER A 1 86 ? 32.929 22.631 -0.378 1.00 53.38 86 SER A C 1
ATOM 667 O O . SER A 1 86 ? 33.979 22.028 -0.154 1.00 53.38 86 SER A O 1
ATOM 669 N N . CYS A 1 87 ? 32.678 23.258 -1.516 1.00 56.44 87 CYS A N 1
ATOM 670 C CA . CYS A 1 87 ? 33.627 23.627 -2.542 1.00 56.44 87 CYS A CA 1
ATOM 671 C C . CYS A 1 87 ? 34.762 24.490 -1.968 1.00 56.44 87 CYS A C 1
ATOM 673 O O . CYS A 1 87 ? 34.677 25.715 -1.979 1.00 56.44 87 CYS A O 1
ATOM 675 N N . THR A 1 88 ? 35.856 23.881 -1.516 1.00 57.75 88 THR A N 1
ATOM 676 C CA . THR A 1 88 ? 37.129 24.600 -1.390 1.00 57.75 88 THR A CA 1
ATOM 677 C C . THR A 1 88 ? 38.310 23.706 -1.730 1.00 57.75 88 THR A C 1
ATOM 679 O O . THR A 1 88 ? 38.659 22.819 -0.960 1.00 57.75 88 THR A O 1
ATOM 682 N N . GLY A 1 89 ? 38.962 24.041 -2.843 1.00 57.12 89 GLY A N 1
ATOM 683 C CA . GLY A 1 89 ? 40.418 24.142 -2.890 1.00 57.12 89 GLY A CA 1
ATOM 684 C C . GLY A 1 89 ? 41.188 22.845 -3.099 1.00 57.12 89 GLY A C 1
ATOM 685 O O . GLY A 1 89 ? 41.315 22.009 -2.214 1.00 57.12 89 GLY A O 1
ATOM 686 N N . GLU A 1 90 ? 41.786 22.750 -4.277 1.00 60.31 90 GLU A N 1
ATOM 687 C CA . GLU A 1 90 ? 42.777 21.766 -4.686 1.00 60.31 90 GLU A CA 1
ATOM 688 C C . GLU A 1 90 ? 43.943 21.660 -3.687 1.00 60.31 90 GLU A C 1
ATOM 690 O O . GLU A 1 90 ? 44.849 22.480 -3.727 1.00 60.31 90 GLU A O 1
ATOM 695 N N . HIS A 1 91 ? 44.004 20.617 -2.856 1.00 55.00 91 HIS A N 1
ATOM 696 C CA . HIS A 1 91 ? 45.285 20.112 -2.352 1.00 55.00 91 HIS A CA 1
ATOM 697 C C . HIS A 1 91 ? 45.242 18.587 -2.199 1.00 55.00 91 HIS A C 1
ATOM 699 O O . HIS A 1 91 ? 44.572 18.025 -1.338 1.00 55.00 91 HIS A O 1
ATOM 705 N N . SER A 1 92 ? 45.989 17.915 -3.079 1.00 59.97 92 SER A N 1
ATOM 706 C CA . SER A 1 92 ? 46.247 16.475 -3.053 1.00 59.97 92 SER A CA 1
ATOM 707 C C . SER A 1 92 ? 46.861 16.055 -1.722 1.00 59.97 92 SER A C 1
ATOM 709 O O . SER A 1 92 ? 48.017 16.363 -1.441 1.00 59.97 92 SER A O 1
ATOM 711 N N . SER A 1 93 ? 46.124 15.295 -0.919 1.00 59.56 93 SER A N 1
ATOM 712 C CA . SER A 1 93 ? 46.679 14.491 0.170 1.00 59.56 93 SER A CA 1
ATOM 713 C C . SER A 1 93 ? 45.773 13.288 0.398 1.00 59.56 93 SER A C 1
ATOM 715 O O . SER A 1 93 ? 44.607 13.430 0.752 1.00 59.56 93 SER A O 1
ATOM 717 N N . ARG A 1 94 ? 46.311 12.089 0.146 1.00 59.41 94 ARG A N 1
ATOM 718 C CA . ARG A 1 94 ? 45.676 10.793 0.419 1.00 59.41 94 ARG A CA 1
ATOM 719 C C . ARG A 1 94 ? 45.378 10.678 1.919 1.00 59.41 94 ARG A C 1
ATOM 721 O O . ARG A 1 94 ? 46.232 10.227 2.674 1.00 59.41 94 ARG A O 1
ATOM 728 N N . SER A 1 95 ? 44.185 11.085 2.341 1.00 55.66 95 SER A N 1
ATOM 729 C CA . SER A 1 95 ? 43.681 10.834 3.690 1.00 55.66 95 SER A CA 1
ATOM 730 C C . SER A 1 95 ? 42.721 9.655 3.637 1.00 55.66 95 SER A C 1
ATOM 732 O O . SER A 1 95 ? 41.575 9.777 3.214 1.00 55.66 95 SER A O 1
ATOM 734 N N . SER A 1 96 ? 43.219 8.487 4.032 1.00 63.78 96 SER A N 1
ATOM 735 C CA . SER A 1 96 ? 42.420 7.317 4.381 1.00 63.78 96 SER A CA 1
ATOM 736 C C . SER A 1 96 ? 41.675 7.611 5.684 1.00 63.78 96 SER A C 1
ATOM 738 O O . SER A 1 96 ? 42.168 7.293 6.767 1.00 63.78 96 SER A O 1
ATOM 740 N N . SER A 1 97 ? 40.534 8.292 5.584 1.00 55.56 97 SER A N 1
ATOM 741 C CA . SER A 1 97 ? 39.693 8.572 6.746 1.00 55.56 97 SER A CA 1
ATOM 742 C C . SER A 1 97 ? 38.889 7.326 7.147 1.00 55.56 97 SER A C 1
ATOM 744 O O . SER A 1 97 ? 38.485 6.553 6.274 1.00 55.56 97 SER A O 1
ATOM 746 N N . PRO A 1 98 ? 38.695 7.087 8.455 1.00 55.31 98 PRO A N 1
ATOM 747 C CA . PRO A 1 98 ? 38.316 5.787 8.987 1.00 55.31 98 PRO A CA 1
ATOM 748 C C . PRO A 1 98 ? 36.797 5.654 9.157 1.00 55.31 98 PRO A C 1
ATOM 750 O O . PRO A 1 98 ? 36.128 6.621 9.491 1.00 55.31 98 PRO A O 1
ATOM 753 N N . VAL A 1 99 ? 36.331 4.416 8.974 1.00 58.19 99 VAL A N 1
ATOM 754 C CA . VAL A 1 99 ? 35.157 3.624 9.438 1.00 58.19 99 VAL A CA 1
ATOM 755 C C . VAL A 1 99 ? 34.142 4.205 10.464 1.00 58.19 99 VAL A C 1
ATOM 757 O O . VAL A 1 99 ? 33.108 3.582 10.696 1.00 58.19 99 VAL A O 1
ATOM 760 N N . PHE A 1 100 ? 34.343 5.383 11.054 1.00 55.72 100 PHE A N 1
ATOM 761 C CA . PHE A 1 100 ? 33.484 5.955 12.101 1.00 55.72 100 PHE A CA 1
ATOM 762 C C . PHE A 1 100 ? 32.057 6.312 11.651 1.00 55.72 100 PHE A C 1
ATOM 764 O O . PHE A 1 100 ? 31.156 6.331 12.482 1.00 55.72 100 PHE A O 1
ATOM 771 N N . ASP A 1 101 ? 31.796 6.475 10.352 1.00 63.25 101 ASP A N 1
ATOM 772 C CA . ASP A 1 101 ? 30.443 6.776 9.857 1.00 63.25 101 ASP A CA 1
ATOM 773 C C . ASP A 1 101 ? 29.450 5.606 10.005 1.00 63.25 101 ASP A C 1
ATOM 775 O O . ASP A 1 101 ? 28.244 5.796 9.839 1.00 63.25 101 ASP A O 1
ATOM 779 N N . SER A 1 102 ? 29.920 4.381 10.268 1.00 72.56 102 SER A N 1
ATOM 780 C CA . SER A 1 102 ? 29.047 3.200 10.272 1.00 72.56 102 SER A CA 1
ATOM 781 C C . SER A 1 102 ? 28.224 3.051 11.554 1.00 72.56 102 SER A C 1
ATOM 783 O O . SER A 1 102 ? 27.080 2.601 11.481 1.00 72.56 102 SER A O 1
ATOM 785 N N . GLU A 1 103 ? 28.779 3.389 12.721 1.00 78.00 103 GLU A N 1
ATOM 786 C CA . GLU A 1 103 ? 28.094 3.179 14.007 1.00 78.00 103 GLU A CA 1
ATOM 787 C C . GLU A 1 103 ? 27.018 4.241 14.256 1.00 78.00 103 GLU A C 1
ATOM 789 O O . GLU A 1 103 ? 25.895 3.905 14.639 1.00 78.00 103 GLU A O 1
ATOM 794 N N . ASP A 1 104 ? 27.308 5.504 13.937 1.00 76.69 104 ASP A N 1
ATOM 795 C CA . ASP A 1 104 ? 26.346 6.601 14.081 1.00 76.69 104 ASP A CA 1
ATOM 796 C C . ASP A 1 104 ? 25.143 6.430 13.142 1.00 76.69 104 ASP A C 1
ATOM 798 O O . ASP A 1 104 ? 23.994 6.635 13.546 1.00 76.69 104 ASP A O 1
ATOM 802 N N . LYS A 1 105 ? 25.373 5.969 11.903 1.00 75.00 105 LYS A N 1
ATOM 803 C CA . LYS A 1 105 ? 24.289 5.644 10.960 1.00 75.00 105 LYS A CA 1
ATOM 804 C C . LYS A 1 105 ? 23.415 4.505 11.482 1.00 75.00 105 LYS A C 1
ATOM 806 O O . LYS A 1 105 ? 22.192 4.635 11.490 1.00 75.00 105 LYS A O 1
ATOM 811 N N . ALA A 1 106 ? 24.024 3.434 11.993 1.00 78.00 106 ALA A N 1
ATOM 812 C CA . ALA A 1 106 ? 23.287 2.316 12.579 1.00 78.00 106 ALA A CA 1
ATOM 813 C C . ALA A 1 106 ? 22.463 2.735 13.814 1.00 78.00 106 ALA A C 1
ATOM 815 O O . ALA A 1 106 ? 21.347 2.244 14.010 1.00 78.00 106 ALA A O 1
ATOM 816 N N . SER A 1 107 ? 22.987 3.661 14.623 1.00 85.75 107 SER A N 1
ATOM 817 C CA . SER A 1 107 ? 22.293 4.232 15.783 1.00 85.75 107 SER A CA 1
ATOM 818 C C . SER A 1 107 ? 21.040 5.013 15.374 1.00 85.75 107 SER A C 1
ATOM 820 O O . SER A 1 107 ? 19.956 4.786 15.916 1.00 85.75 107 SER A O 1
ATOM 822 N N . LEU A 1 108 ? 21.154 5.873 14.358 1.00 83.19 108 LEU A N 1
ATOM 823 C CA . LEU A 1 108 ? 20.029 6.658 13.844 1.00 83.19 108 LEU A CA 1
ATOM 824 C C . LEU A 1 108 ? 18.962 5.791 13.169 1.00 83.19 108 LEU A C 1
ATOM 826 O O . LEU A 1 108 ? 17.772 6.012 13.390 1.00 83.19 108 LEU A O 1
ATOM 830 N N . ASP A 1 109 ? 19.365 4.784 12.393 1.00 81.44 109 ASP A N 1
ATOM 831 C CA . ASP A 1 109 ? 18.422 3.845 11.779 1.00 81.44 109 ASP A CA 1
ATOM 832 C C . ASP A 1 109 ? 17.670 3.042 12.845 1.00 81.44 109 ASP A C 1
ATOM 834 O O . ASP A 1 109 ? 16.465 2.823 12.734 1.00 81.44 109 ASP A O 1
ATOM 838 N N . ARG A 1 110 ? 18.347 2.619 13.919 1.00 86.31 110 ARG A N 1
ATOM 839 C CA . ARG A 1 110 ? 17.684 1.970 15.057 1.00 86.31 110 ARG A CA 1
ATOM 840 C C . ARG A 1 110 ? 16.678 2.904 15.729 1.00 86.31 110 ARG A C 1
ATOM 842 O O . ARG A 1 110 ? 15.535 2.500 15.910 1.00 86.31 110 ARG A O 1
ATOM 849 N N . PHE A 1 111 ? 17.077 4.138 16.035 1.00 87.25 111 PHE A N 1
ATOM 850 C CA . PHE A 1 111 ? 16.186 5.137 16.626 1.00 87.25 111 PHE A CA 1
ATOM 851 C C . PHE A 1 111 ? 14.931 5.357 15.771 1.00 87.25 111 PHE A C 1
ATOM 853 O O . PHE A 1 111 ? 13.820 5.374 16.295 1.00 87.25 111 PHE A O 1
ATOM 860 N N . PHE A 1 112 ? 15.094 5.473 14.450 1.00 84.69 112 PHE A N 1
ATOM 861 C CA . PHE A 1 112 ? 13.974 5.663 13.533 1.00 84.69 112 PHE A CA 1
ATOM 862 C C . PHE A 1 112 ? 13.021 4.462 13.534 1.00 84.69 112 PHE A C 1
ATOM 864 O O . PHE A 1 112 ? 11.810 4.643 13.642 1.00 84.69 112 PHE A O 1
ATOM 871 N N . ARG A 1 113 ? 13.550 3.233 13.486 1.00 87.06 113 ARG A N 1
ATOM 872 C CA . ARG A 1 113 ? 12.732 2.012 13.561 1.00 87.06 113 ARG A CA 1
ATOM 873 C C . ARG A 1 113 ? 11.963 1.914 14.875 1.00 87.06 113 ARG A C 1
ATOM 875 O O . ARG A 1 113 ? 10.773 1.607 14.857 1.00 87.06 113 ARG A O 1
ATOM 882 N N . ASP A 1 114 ? 12.614 2.226 15.993 1.00 87.38 114 ASP A N 1
ATOM 883 C CA . ASP A 1 114 ? 11.987 2.210 17.316 1.00 87.38 114 ASP A CA 1
ATOM 884 C C . ASP A 1 114 ? 10.876 3.273 17.424 1.00 87.38 114 ASP A C 1
ATOM 886 O O . ASP A 1 114 ? 9.786 2.978 17.918 1.00 87.38 114 ASP A O 1
ATOM 890 N N . ALA A 1 115 ? 11.099 4.480 16.890 1.00 85.50 115 ALA A N 1
ATOM 891 C CA . ALA A 1 115 ? 10.094 5.545 16.858 1.00 85.50 115 ALA A CA 1
ATOM 892 C C . ALA A 1 115 ? 8.864 5.154 16.022 1.00 85.50 115 ALA A C 1
ATOM 894 O O . ALA A 1 115 ? 7.726 5.317 16.463 1.00 85.50 115 ALA A O 1
ATOM 895 N N . VAL A 1 116 ? 9.087 4.583 14.837 1.00 85.19 116 VAL A N 1
ATOM 896 C CA . VAL A 1 116 ? 8.016 4.125 13.944 1.00 85.19 116 VAL A CA 1
ATOM 897 C C . VAL A 1 116 ? 7.229 2.969 14.565 1.00 85.19 116 VAL A C 1
ATOM 899 O O . VAL A 1 116 ? 5.998 2.937 14.488 1.00 85.19 116 VAL A O 1
ATOM 902 N N . ARG A 1 117 ? 7.921 2.029 15.217 1.00 88.69 117 ARG A N 1
ATOM 903 C CA . ARG A 1 117 ? 7.287 0.930 15.950 1.00 88.69 117 ARG A CA 1
ATOM 904 C C . ARG A 1 117 ? 6.402 1.455 17.079 1.00 88.69 117 ARG A C 1
ATOM 906 O O . ARG A 1 117 ? 5.267 1.003 17.203 1.00 88.69 117 ARG A O 1
ATOM 913 N N . SER A 1 118 ? 6.898 2.413 17.866 1.00 88.44 118 SER A N 1
ATOM 914 C CA . SER A 1 118 ? 6.126 3.047 18.944 1.00 88.44 118 SER A CA 1
ATOM 915 C C . SER A 1 118 ? 4.873 3.729 18.398 1.00 88.44 118 SER A C 1
ATOM 917 O O . SER A 1 118 ? 3.775 3.444 18.859 1.00 88.44 118 SER A O 1
ATOM 919 N N . GLN A 1 119 ? 5.020 4.546 17.352 1.00 86.50 119 GLN A N 1
ATOM 920 C CA . GLN A 1 119 ? 3.894 5.213 16.698 1.00 86.50 119 GLN A CA 1
ATOM 921 C C . GLN A 1 119 ? 2.867 4.205 16.160 1.00 86.50 119 GLN A C 1
ATOM 923 O O . GLN A 1 119 ? 1.664 4.407 16.307 1.00 86.50 119 GLN A O 1
ATOM 928 N N . THR A 1 120 ? 3.322 3.096 15.566 1.00 87.75 120 THR A N 1
ATOM 929 C CA . THR A 1 120 ? 2.415 2.054 15.062 1.00 87.75 120 THR A CA 1
ATOM 930 C C . THR A 1 120 ? 1.661 1.370 16.202 1.00 87.75 120 THR A C 1
ATOM 932 O O . THR A 1 120 ? 0.483 1.055 16.052 1.00 87.75 120 THR A O 1
ATOM 935 N N . ALA A 1 121 ? 2.310 1.163 17.350 1.00 88.31 121 ALA A N 1
ATOM 936 C CA . ALA A 1 121 ? 1.657 0.619 18.535 1.00 88.31 121 ALA A CA 1
ATOM 937 C C . ALA A 1 121 ? 0.576 1.561 19.084 1.00 88.31 121 ALA A C 1
ATOM 939 O O . ALA A 1 121 ? -0.530 1.104 19.373 1.00 88.31 121 ALA A O 1
ATOM 940 N N . ASP A 1 122 ? 0.855 2.864 19.148 1.00 87.31 122 ASP A N 1
ATOM 941 C CA . ASP A 1 122 ? -0.123 3.869 19.575 1.00 87.31 122 ASP A CA 1
ATOM 942 C C . ASP A 1 122 ? -1.339 3.897 18.637 1.00 87.31 122 ASP A C 1
ATOM 944 O O . ASP A 1 122 ? -2.486 3.896 19.089 1.00 87.31 122 ASP A O 1
ATOM 948 N N . MET A 1 123 ? -1.102 3.824 17.323 1.00 89.75 123 MET A N 1
ATOM 949 C CA . MET A 1 123 ? -2.171 3.750 16.323 1.00 89.75 123 MET A CA 1
ATOM 950 C C . MET A 1 123 ? -2.981 2.455 16.420 1.00 89.75 123 MET A C 1
ATOM 952 O O . MET A 1 123 ? -4.204 2.502 16.305 1.00 89.75 123 MET A O 1
ATOM 956 N N . ALA A 1 124 ? -2.347 1.309 16.679 1.00 87.38 124 ALA A N 1
ATOM 957 C CA . ALA A 1 124 ? -3.059 0.047 16.884 1.00 87.38 124 ALA A CA 1
ATOM 958 C C . ALA A 1 124 ? -4.009 0.126 18.087 1.00 87.38 124 ALA A C 1
ATOM 960 O O . ALA A 1 124 ? -5.169 -0.264 17.974 1.00 87.38 124 ALA A O 1
ATOM 961 N N . LEU A 1 125 ? -3.556 0.715 19.199 1.00 87.44 125 LEU A N 1
ATOM 962 C CA . LEU A 1 125 ? -4.388 0.923 20.386 1.00 87.44 125 LEU A CA 1
ATOM 963 C C . LEU A 1 125 ? -5.564 1.869 20.115 1.00 87.44 125 LEU A C 1
ATOM 965 O O . LEU A 1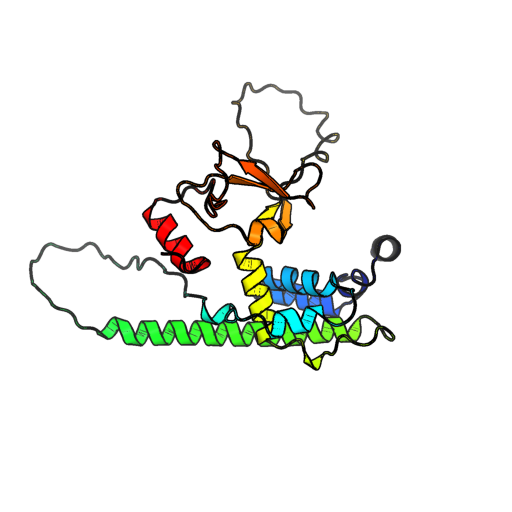 125 ? -6.673 1.620 20.587 1.00 87.44 125 LEU A O 1
ATOM 969 N N . LEU A 1 126 ? -5.3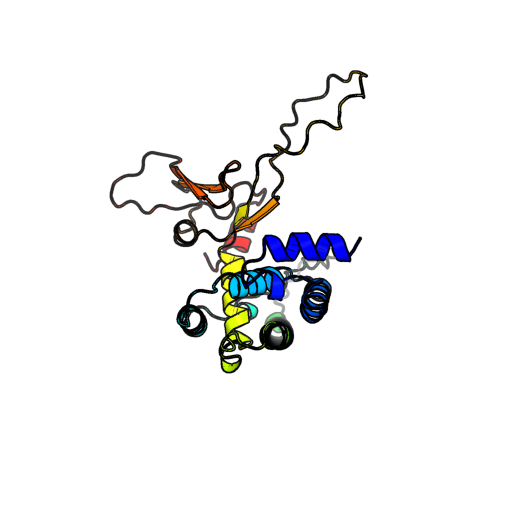47 2.953 19.364 1.00 86.31 126 LEU A N 1
ATOM 970 C CA . LEU A 1 126 ? -6.430 3.864 18.987 1.00 86.31 126 LEU A CA 1
ATOM 971 C C . LEU A 1 126 ? -7.452 3.175 18.080 1.00 86.31 126 LEU A C 1
ATOM 973 O O . LEU A 1 126 ? -8.651 3.286 18.328 1.00 86.31 126 LEU A O 1
ATOM 977 N N . LEU A 1 127 ? -6.997 2.421 17.077 1.00 86.38 127 LEU A N 1
ATOM 978 C CA . LEU A 1 127 ? -7.885 1.676 16.189 1.00 86.38 127 LEU A CA 1
ATOM 979 C C . LEU A 1 127 ? -8.683 0.616 16.953 1.00 86.38 127 LEU A C 1
ATOM 981 O O . LEU A 1 127 ? -9.883 0.482 16.738 1.00 86.38 127 LEU A O 1
ATOM 985 N N . GLN A 1 128 ? -8.049 -0.089 17.888 1.00 86.06 128 GLN A N 1
ATOM 986 C CA . GLN A 1 128 ? -8.733 -1.049 18.748 1.00 86.06 128 GLN A CA 1
ATOM 987 C C . GLN A 1 128 ? -9.892 -0.386 19.510 1.00 86.06 128 GLN A C 1
ATOM 989 O O . GLN A 1 128 ? -11.002 -0.911 19.504 1.00 86.06 128 GLN A O 1
ATOM 994 N N . ARG A 1 129 ? -9.680 0.813 20.075 1.00 86.19 129 ARG A N 1
ATOM 995 C CA . ARG A 1 129 ? -10.751 1.581 20.740 1.00 86.19 129 ARG A CA 1
ATOM 996 C C . ARG A 1 129 ? -11.881 1.958 19.783 1.00 86.19 129 ARG A C 1
ATOM 998 O O . ARG A 1 129 ? -13.046 1.846 20.151 1.00 86.19 129 ARG A O 1
ATOM 1005 N N . VAL A 1 130 ? -11.556 2.384 18.558 1.00 85.50 130 VAL A N 1
ATOM 1006 C CA . VAL A 1 130 ? -12.565 2.675 17.523 1.00 85.50 130 VAL A CA 1
ATOM 1007 C C . VAL A 1 130 ? -13.439 1.445 17.281 1.00 85.50 130 VAL A C 1
ATOM 1009 O O . VAL A 1 130 ? -14.667 1.559 17.293 1.00 85.50 130 VAL A O 1
ATOM 1012 N N . LEU A 1 131 ? -12.818 0.278 17.095 1.00 81.88 131 LEU A N 1
ATOM 1013 C CA . LEU A 1 131 ? -13.511 -0.978 16.807 1.00 81.88 131 LEU A CA 1
ATOM 1014 C C . LEU A 1 131 ? -14.371 -1.449 17.992 1.00 81.88 131 LEU A C 1
ATOM 1016 O O . LEU A 1 131 ? -15.525 -1.820 17.792 1.00 81.88 131 LEU A O 1
ATOM 1020 N N . GLU A 1 132 ? -13.856 -1.367 19.221 1.00 82.50 132 GLU A N 1
ATOM 1021 C CA . GLU A 1 132 ? -14.570 -1.765 20.445 1.00 82.50 132 GLU A CA 1
ATOM 1022 C C . GLU A 1 132 ? -15.811 -0.898 20.728 1.00 82.50 132 GLU A C 1
ATOM 1024 O O . GLU A 1 132 ? -16.819 -1.398 21.227 1.00 82.50 132 GLU A O 1
ATOM 1029 N N . CYS A 1 133 ? -15.775 0.395 20.395 1.00 78.25 133 CYS A N 1
ATOM 1030 C CA . CYS A 1 133 ? -16.883 1.317 20.661 1.00 78.25 133 CYS A CA 1
ATOM 1031 C C . CYS A 1 133 ? -18.017 1.269 19.623 1.00 78.25 133 CYS A C 1
ATOM 1033 O O . CYS A 1 133 ? -19.075 1.852 19.860 1.00 78.25 133 CYS A O 1
ATOM 1035 N N . SER A 1 134 ? -17.819 0.610 18.477 1.00 69.69 134 SER A N 1
ATOM 1036 C CA . SER A 1 134 ? -18.689 0.807 17.310 1.00 69.69 134 SER A CA 1
ATOM 1037 C C . SER A 1 134 ? -19.974 -0.027 17.280 1.00 69.69 134 SER A C 1
ATOM 1039 O O . SER A 1 134 ? -20.875 0.321 16.521 1.00 69.69 134 SER A O 1
ATOM 1041 N N . ALA A 1 135 ? -20.129 -1.086 18.085 1.00 61.62 135 ALA A N 1
ATOM 1042 C CA . ALA A 1 135 ? -21.401 -1.818 18.126 1.00 61.62 135 ALA A CA 1
ATOM 1043 C C . ALA A 1 135 ? -21.600 -2.662 19.402 1.00 61.62 135 ALA A C 1
ATOM 1045 O O . ALA A 1 135 ? -20.945 -3.692 19.565 1.00 61.62 135 ALA A O 1
ATOM 1046 N N . PRO A 1 136 ? -22.566 -2.323 20.277 1.00 60.84 136 PRO A N 1
ATOM 1047 C CA . PRO A 1 136 ? -23.037 -3.247 21.304 1.00 60.84 136 PRO A CA 1
ATOM 1048 C C . PRO A 1 136 ? -23.850 -4.374 20.639 1.00 60.84 136 PRO A C 1
ATOM 1050 O O . PRO A 1 136 ? -25.051 -4.230 20.423 1.00 60.84 136 PRO A O 1
ATOM 1053 N N . GLY A 1 137 ? -23.198 -5.485 20.281 1.00 61.12 137 GLY A N 1
ATOM 1054 C CA . GLY A 1 137 ? -23.863 -6.691 19.758 1.00 61.12 137 GLY A CA 1
ATOM 1055 C C . GLY A 1 137 ? -23.242 -7.318 18.508 1.00 61.12 137 GLY A C 1
ATOM 1056 O O . GLY A 1 137 ? -23.636 -8.422 18.147 1.00 61.12 137 GLY A O 1
ATOM 1057 N N . VAL A 1 138 ? -22.267 -6.666 17.872 1.00 59.34 138 VAL A N 1
ATOM 1058 C CA . VAL A 1 138 ? -21.342 -7.372 16.975 1.00 59.34 138 VAL A CA 1
ATOM 1059 C C . VAL A 1 138 ? -20.392 -8.127 17.898 1.00 59.34 138 VAL A C 1
ATOM 1061 O O . VAL A 1 138 ? -19.847 -7.508 18.814 1.00 59.34 138 VAL A O 1
ATOM 1064 N N . GLU A 1 139 ? -20.255 -9.448 17.733 1.00 58.88 139 GLU A N 1
ATOM 1065 C CA . GLU A 1 139 ? -19.209 -10.199 18.433 1.00 58.88 139 GLU A CA 1
ATOM 1066 C C . GLU A 1 139 ? -17.914 -9.440 18.195 1.00 58.88 139 GLU A C 1
ATOM 1068 O O . GLU A 1 139 ? -17.500 -9.279 17.047 1.00 58.88 139 GLU A O 1
ATOM 1073 N N . SER A 1 140 ? -17.368 -8.847 19.261 1.00 55.03 140 SER A N 1
ATOM 1074 C CA . SER A 1 140 ? -16.192 -8.002 19.144 1.00 55.03 140 SER A CA 1
ATOM 1075 C C . SER A 1 140 ? -15.167 -8.820 18.378 1.00 55.03 140 SER A C 1
ATOM 1077 O O . SER A 1 140 ? -14.778 -9.883 18.880 1.00 55.03 140 SER A O 1
ATOM 1079 N N . LEU A 1 141 ? -14.756 -8.345 17.193 1.00 56.56 141 LEU A N 1
ATOM 1080 C CA . LEU A 1 141 ? -13.512 -8.790 16.568 1.00 56.56 141 LEU A CA 1
ATOM 1081 C C . LEU A 1 141 ? -12.525 -8.947 17.716 1.00 56.56 141 LEU A C 1
ATOM 1083 O O . LEU A 1 141 ? -12.431 -7.992 18.496 1.00 56.56 141 LEU A O 1
ATOM 1087 N N . PRO A 1 142 ? -11.930 -10.133 17.933 1.00 57.78 142 PRO A N 1
ATOM 1088 C CA . PRO A 1 142 ? -11.204 -10.406 19.156 1.00 57.78 142 PRO A CA 1
ATOM 1089 C C . PRO A 1 142 ? -10.124 -9.342 19.277 1.00 57.78 142 PRO A C 1
ATOM 1091 O O . PRO A 1 142 ? -9.091 -9.403 18.625 1.00 57.78 142 PRO A O 1
ATOM 1094 N N . ALA A 1 143 ? -10.376 -8.329 20.106 1.00 55.25 143 ALA A N 1
ATOM 1095 C CA . ALA A 1 143 ? -9.546 -7.134 20.186 1.00 55.25 143 ALA A CA 1
ATOM 1096 C C . ALA A 1 143 ? -8.114 -7.481 20.638 1.00 55.25 143 ALA A C 1
ATOM 1098 O O . ALA A 1 143 ? -7.174 -6.715 20.473 1.00 55.25 143 ALA A O 1
ATOM 1099 N N . LYS A 1 144 ? -7.948 -8.713 21.136 1.00 57.88 144 LYS A N 1
ATOM 1100 C CA . LYS A 1 144 ? -6.684 -9.402 21.370 1.00 57.88 144 LYS A CA 1
ATOM 1101 C C . LYS A 1 144 ? -5.793 -9.587 20.133 1.00 57.88 144 LYS A C 1
ATOM 1103 O O . LYS A 1 144 ? -4.612 -9.846 20.336 1.00 57.88 144 LYS A O 1
ATOM 1108 N N . GLU A 1 145 ? -6.301 -9.479 18.908 1.00 69.50 145 GLU A N 1
ATOM 1109 C CA . GLU A 1 145 ? -5.537 -9.815 17.696 1.00 69.50 145 GLU A CA 1
ATOM 1110 C C . GLU A 1 145 ? -4.982 -8.600 16.941 1.00 69.50 145 GLU A C 1
ATOM 1112 O O . GLU A 1 145 ? -3.985 -8.734 16.227 1.00 69.50 145 GLU A O 1
ATOM 1117 N N . LEU A 1 146 ? -5.528 -7.394 17.152 1.00 78.38 146 LEU A N 1
ATOM 1118 C CA . LEU A 1 146 ? -4.969 -6.166 16.572 1.00 78.38 146 LEU A CA 1
ATOM 1119 C C . LEU A 1 146 ? -3.742 -5.701 17.373 1.00 78.38 146 LEU A C 1
ATOM 1121 O O . LEU A 1 146 ? -3.769 -4.741 18.140 1.00 78.38 146 LEU A O 1
ATOM 1125 N N . SER A 1 147 ? -2.634 -6.410 17.190 1.00 83.88 147 SER A N 1
ATOM 1126 C CA . SER A 1 147 ? -1.330 -6.001 17.706 1.00 83.88 147 SER A CA 1
ATOM 1127 C C . SER A 1 147 ? -0.689 -4.922 16.825 1.00 83.88 147 SER A C 1
ATOM 1129 O O . SER A 1 147 ? -1.011 -4.775 15.643 1.00 83.88 147 SER A O 1
ATOM 1131 N N . ALA A 1 148 ? 0.297 -4.208 17.379 1.00 84.00 148 ALA A N 1
ATOM 1132 C CA . ALA A 1 148 ? 1.155 -3.314 16.602 1.00 84.00 148 ALA A CA 1
ATOM 1133 C C . ALA A 1 148 ? 1.793 -4.038 15.404 1.00 84.00 148 ALA A C 1
ATOM 1135 O O . ALA A 1 148 ? 1.928 -3.459 14.331 1.00 84.00 148 ALA A O 1
ATOM 1136 N N . GLU A 1 149 ? 2.173 -5.309 15.580 1.00 83.06 149 GLU A N 1
ATOM 1137 C CA . GLU A 1 149 ? 2.766 -6.148 14.534 1.00 83.06 149 GLU A CA 1
ATOM 1138 C C . GLU A 1 149 ? 1.775 -6.459 13.418 1.00 83.06 149 GLU A C 1
ATOM 1140 O O . GLU A 1 149 ? 2.118 -6.266 12.255 1.00 83.06 149 GLU A O 1
ATOM 1145 N N . ALA A 1 150 ? 0.543 -6.851 13.753 1.00 80.00 150 ALA A N 1
ATOM 1146 C CA . ALA A 1 150 ? -0.506 -7.096 12.765 1.00 80.00 150 ALA A CA 1
ATOM 1147 C C . ALA A 1 150 ? -0.817 -5.826 11.955 1.00 80.00 150 ALA A C 1
ATOM 1149 O O . ALA A 1 150 ? -0.793 -5.856 10.722 1.00 80.00 150 ALA A O 1
ATOM 1150 N N . LEU A 1 151 ? -1.006 -4.686 12.635 1.00 84.06 151 LEU A N 1
ATOM 1151 C CA . LEU A 1 151 ? -1.213 -3.401 11.962 1.00 84.06 151 LEU A CA 1
ATOM 1152 C C . LEU A 1 151 ? -0.007 -3.030 11.092 1.00 84.06 151 LEU A C 1
ATOM 1154 O O . LEU A 1 151 ? -0.161 -2.603 9.950 1.00 84.06 151 LEU A O 1
ATOM 1158 N N . GLY A 1 152 ? 1.202 -3.229 11.612 1.00 82.62 152 GLY A N 1
ATOM 1159 C CA . GLY A 1 152 ? 2.428 -2.928 10.896 1.00 82.62 152 GLY A CA 1
ATOM 1160 C C . GLY A 1 152 ? 2.629 -3.776 9.639 1.00 82.62 152 GLY A C 1
ATOM 1161 O O . GLY A 1 152 ? 3.080 -3.260 8.614 1.00 82.62 152 GLY A O 1
ATOM 1162 N N . ARG A 1 153 ? 2.284 -5.064 9.681 1.00 81.88 153 ARG A N 1
ATOM 1163 C CA . ARG A 1 153 ? 2.316 -5.934 8.497 1.00 81.88 153 ARG A CA 1
ATOM 1164 C C . ARG A 1 153 ? 1.291 -5.483 7.467 1.00 81.88 153 ARG A C 1
ATOM 1166 O O . ARG A 1 153 ? 1.650 -5.329 6.302 1.00 81.88 153 ARG A O 1
ATOM 1173 N N . LEU A 1 154 ? 0.063 -5.179 7.893 1.00 83.25 154 LEU A N 1
ATOM 1174 C CA . LEU A 1 154 ? -0.980 -4.676 6.999 1.00 83.25 154 LEU A CA 1
ATOM 1175 C C . LEU A 1 154 ? -0.573 -3.358 6.326 1.00 83.25 154 LEU A C 1
ATOM 1177 O O . LEU A 1 154 ? -0.747 -3.203 5.122 1.00 83.25 154 LEU A O 1
ATOM 1181 N N . MET A 1 155 ? 0.031 -2.424 7.061 1.00 85.94 155 MET A N 1
ATOM 1182 C CA . MET A 1 155 ? 0.560 -1.194 6.465 1.00 85.94 155 MET A CA 1
ATOM 1183 C C . MET A 1 155 ? 1.651 -1.472 5.434 1.00 85.94 155 MET A C 1
ATOM 1185 O O . MET A 1 155 ? 1.653 -0.857 4.370 1.00 85.94 155 MET A O 1
ATOM 1189 N N . GLY A 1 156 ? 2.565 -2.400 5.733 1.00 82.81 156 GLY A N 1
ATOM 1190 C CA . GLY A 1 156 ? 3.587 -2.839 4.787 1.00 82.81 156 GLY A CA 1
ATOM 1191 C C . GLY A 1 156 ? 2.962 -3.383 3.506 1.00 82.81 156 GLY A C 1
ATOM 1192 O O . GLY A 1 156 ? 3.335 -2.966 2.415 1.00 82.81 156 GLY A O 1
ATOM 1193 N N . LEU A 1 157 ? 1.949 -4.236 3.643 1.00 84.81 157 LEU A N 1
ATOM 1194 C CA . LEU A 1 157 ? 1.188 -4.804 2.535 1.00 84.81 157 LEU A CA 1
ATOM 1195 C C . LEU A 1 157 ? 0.485 -3.746 1.695 1.00 84.81 157 LEU A C 1
ATOM 1197 O O . LEU A 1 157 ? 0.625 -3.771 0.476 1.00 84.81 157 LEU A O 1
ATOM 1201 N N . VAL A 1 158 ? -0.227 -2.808 2.325 1.00 85.94 158 VAL A N 1
ATOM 1202 C CA . VAL A 1 158 ? -0.855 -1.689 1.615 1.00 85.94 158 VAL A CA 1
ATOM 1203 C C . VAL A 1 158 ? 0.217 -0.898 0.872 1.00 85.94 158 VAL A C 1
ATOM 1205 O O . VAL A 1 158 ? 0.072 -0.643 -0.314 1.00 85.94 158 VAL A O 1
ATOM 1208 N N . ARG A 1 159 ? 1.330 -0.565 1.524 1.00 84.88 159 ARG A N 1
ATOM 1209 C CA . ARG A 1 159 ? 2.387 0.253 0.926 1.00 84.88 159 ARG A CA 1
ATOM 1210 C C . ARG A 1 159 ? 3.051 -0.396 -0.290 1.00 84.88 159 ARG A C 1
ATOM 1212 O O . ARG A 1 159 ? 3.384 0.321 -1.225 1.00 84.88 159 ARG A O 1
ATOM 1219 N N . VAL A 1 160 ? 3.270 -1.710 -0.273 1.00 87.19 160 VAL A N 1
ATOM 1220 C CA . VAL A 1 160 ? 3.958 -2.407 -1.377 1.00 87.19 160 VAL A CA 1
ATOM 1221 C C . VAL A 1 160 ? 3.012 -2.887 -2.478 1.00 87.19 160 VAL A C 1
ATOM 1223 O O . VAL A 1 160 ? 3.476 -3.154 -3.581 1.00 87.19 160 VAL A O 1
ATOM 1226 N N . ASN A 1 161 ? 1.706 -2.995 -2.206 1.00 88.75 161 ASN A N 1
ATOM 1227 C CA . ASN A 1 161 ? 0.737 -3.563 -3.151 1.00 88.75 161 ASN A CA 1
ATOM 1228 C C . ASN A 1 161 ? -0.345 -2.589 -3.625 1.00 88.75 161 ASN A C 1
ATOM 1230 O O . ASN A 1 161 ? -1.058 -2.907 -4.580 1.00 88.75 161 ASN A O 1
ATOM 1234 N N . ALA A 1 162 ? -0.527 -1.447 -2.958 1.00 90.00 162 ALA A N 1
ATOM 1235 C CA . ALA A 1 162 ? -1.527 -0.476 -3.370 1.00 90.00 162 ALA A CA 1
ATOM 1236 C C . ALA A 1 162 ? -1.117 0.190 -4.684 1.00 90.00 162 ALA A C 1
ATOM 1238 O O . ALA A 1 162 ? 0.008 0.655 -4.861 1.00 90.00 162 ALA A O 1
ATOM 1239 N N . MET A 1 163 ? -2.077 0.271 -5.595 1.00 90.62 163 MET A N 1
ATOM 1240 C CA . MET A 1 163 ? -1.962 0.984 -6.853 1.00 90.62 163 MET A CA 1
ATOM 1241 C C . MET A 1 163 ? -2.809 2.248 -6.809 1.00 90.62 163 MET A C 1
ATOM 1243 O O . MET A 1 163 ? -3.911 2.248 -6.255 1.00 90.62 163 MET A O 1
ATOM 1247 N N . ALA A 1 164 ? -2.314 3.315 -7.434 1.00 89.44 164 ALA A N 1
ATOM 1248 C CA . ALA A 1 164 ? -3.105 4.513 -7.660 1.00 89.44 164 ALA A CA 1
ATOM 1249 C C . ALA A 1 164 ? -4.287 4.191 -8.588 1.00 89.44 164 ALA A C 1
ATOM 1251 O O . ALA A 1 164 ? -4.114 3.606 -9.658 1.00 89.44 164 ALA A O 1
ATOM 1252 N N . VAL A 1 165 ? -5.484 4.590 -8.172 1.00 89.81 165 VAL A N 1
ATOM 1253 C CA . VAL A 1 165 ? -6.719 4.419 -8.934 1.00 89.81 165 VAL A CA 1
ATOM 1254 C C . VAL A 1 165 ? -7.025 5.710 -9.665 1.00 89.81 165 VAL A C 1
ATOM 1256 O O . VAL A 1 165 ? -7.138 6.780 -9.061 1.00 89.81 165 VAL A O 1
ATOM 1259 N N . VAL A 1 166 ? -7.203 5.590 -10.969 1.00 87.50 166 VAL A N 1
ATOM 1260 C CA . VAL A 1 166 ? -7.727 6.637 -11.836 1.00 87.50 166 VAL A CA 1
ATOM 1261 C C . VAL A 1 166 ? -9.209 6.356 -12.044 1.00 87.50 166 VAL A C 1
ATOM 1263 O O . VAL A 1 166 ? -9.578 5.227 -12.354 1.00 87.50 166 VAL A O 1
ATOM 1266 N N . ALA A 1 167 ? -10.053 7.373 -11.890 1.00 80.19 167 ALA A N 1
ATOM 1267 C CA . ALA A 1 167 ? -11.462 7.295 -12.266 1.00 80.19 167 ALA A CA 1
ATOM 1268 C C . ALA A 1 167 ? -11.740 8.265 -13.415 1.00 80.19 167 ALA A C 1
ATOM 1270 O O . ALA A 1 167 ? -11.095 9.316 -13.509 1.00 80.19 167 ALA A O 1
ATOM 1271 N N . ALA A 1 168 ? -12.696 7.914 -14.274 1.00 81.25 168 ALA A N 1
ATOM 1272 C CA . ALA A 1 168 ? -13.179 8.808 -15.314 1.00 81.25 168 ALA A CA 1
ATOM 1273 C C . ALA A 1 168 ? -13.694 10.110 -14.680 1.00 81.25 168 ALA A C 1
ATOM 1275 O O . ALA A 1 168 ? -14.375 10.098 -13.654 1.00 81.25 168 ALA A O 1
ATOM 1276 N N . SER A 1 169 ? -13.356 11.250 -15.280 1.00 77.25 169 SER A N 1
ATOM 1277 C CA . SER A 1 169 ? -13.804 12.571 -14.821 1.00 77.25 169 SER A CA 1
ATOM 1278 C C . SER A 1 169 ? -15.245 12.869 -15.254 1.00 77.25 169 SER A C 1
ATOM 1280 O O . SER A 1 169 ? -15.522 13.972 -15.721 1.00 77.25 169 SER A O 1
ATOM 1282 N N . ASP A 1 170 ? -16.162 11.909 -15.110 1.00 68.25 170 ASP A N 1
ATOM 1283 C CA . ASP A 1 170 ? -17.554 12.063 -15.560 1.00 68.25 170 ASP A CA 1
ATOM 1284 C C . ASP A 1 170 ? -18.292 13.206 -14.818 1.00 68.25 170 ASP A C 1
ATOM 1286 O O . ASP A 1 170 ? -19.269 13.743 -15.331 1.00 68.25 170 ASP A O 1
ATOM 1290 N N . ASP A 1 171 ? -17.766 13.668 -13.673 1.00 51.72 171 ASP A N 1
ATOM 1291 C CA . ASP A 1 171 ? -18.375 14.685 -12.797 1.00 51.72 171 ASP A CA 1
ATOM 1292 C C . ASP A 1 171 ? -17.900 16.145 -13.005 1.00 51.72 171 ASP A C 1
ATOM 1294 O O . ASP A 1 171 ? -18.229 17.020 -12.201 1.00 51.72 171 ASP A O 1
ATOM 1298 N N . LEU A 1 172 ? -17.151 16.469 -14.072 1.00 52.22 172 LEU A N 1
ATOM 1299 C CA . LEU A 1 172 ? -16.740 17.864 -14.361 1.00 52.22 172 LEU A CA 1
ATOM 1300 C C . LEU A 1 172 ? -17.550 18.598 -15.451 1.00 52.22 172 LEU A C 1
ATOM 1302 O O . LEU A 1 172 ? -17.141 19.671 -15.896 1.00 52.22 172 LEU A O 1
ATOM 1306 N N . ALA A 1 173 ? -18.746 18.132 -15.819 1.00 50.31 173 ALA A N 1
ATOM 1307 C CA . ALA A 1 173 ? -19.710 18.948 -16.575 1.00 50.31 173 ALA A CA 1
ATOM 1308 C C . ALA A 1 173 ? -21.111 18.847 -15.942 1.00 50.31 173 ALA A C 1
ATOM 1310 O O . ALA A 1 173 ? -21.646 17.745 -15.861 1.00 50.31 173 ALA A O 1
ATOM 1311 N N . PRO A 1 174 ? -21.719 19.969 -15.474 1.00 46.47 174 PRO A N 1
ATOM 1312 C CA . PRO A 1 174 ? -22.124 21.057 -16.374 1.00 46.47 174 PRO A CA 1
ATOM 1313 C C . PRO A 1 174 ? -21.904 22.502 -15.861 1.00 46.47 174 PRO A C 1
ATOM 1315 O O . PRO A 1 174 ? -22.420 23.439 -16.468 1.00 46.47 174 PRO A O 1
ATOM 1318 N N . PHE A 1 175 ? -21.150 22.747 -14.782 1.00 50.62 175 PHE A N 1
ATOM 1319 C CA . PHE A 1 175 ? -21.005 24.118 -14.242 1.00 50.62 175 PHE A CA 1
ATOM 1320 C C . PHE A 1 175 ? -20.019 25.032 -15.000 1.00 50.62 175 PHE A C 1
ATOM 1322 O O . PHE A 1 175 ? -19.922 26.214 -14.682 1.00 50.62 175 PHE A O 1
ATOM 1329 N N . ALA A 1 176 ? -19.334 24.533 -16.034 1.00 48.97 176 ALA A N 1
ATOM 1330 C CA . ALA A 1 176 ? -18.426 25.321 -16.879 1.00 48.97 176 ALA A CA 1
ATOM 1331 C C . ALA A 1 176 ? -19.116 25.992 -18.092 1.00 48.97 176 ALA A C 1
ATOM 1333 O O . ALA A 1 176 ? -18.453 26.418 -19.036 1.00 48.97 176 ALA A O 1
ATOM 1334 N N . ALA A 1 177 ? -20.446 26.108 -18.091 1.00 52.78 177 ALA A N 1
ATOM 1335 C CA . ALA A 1 177 ? -21.193 26.803 -19.136 1.00 52.78 177 ALA A CA 1
ATOM 1336 C C . ALA A 1 177 ? -21.298 28.314 -18.852 1.00 52.78 177 ALA A C 1
ATOM 1338 O O . ALA A 1 177 ? -22.371 28.782 -18.497 1.00 52.78 177 ALA A O 1
ATOM 1339 N N . SER A 1 178 ? -20.192 29.061 -18.995 1.00 50.19 178 SER A N 1
ATOM 1340 C CA . SER A 1 178 ? -20.177 30.479 -19.431 1.00 50.19 178 SER A CA 1
ATOM 1341 C C . SER A 1 178 ? -18.801 31.118 -19.204 1.00 50.19 178 SER A C 1
ATOM 1343 O O . SER A 1 178 ? -18.599 31.891 -18.268 1.00 50.19 178 SER A O 1
ATOM 1345 N N . SER A 1 179 ? -17.822 30.812 -20.047 1.00 50.62 179 SER A N 1
ATOM 1346 C CA . SER A 1 179 ? -16.621 31.647 -20.193 1.00 50.62 179 SER A CA 1
ATOM 1347 C C . SER A 1 179 ? -16.139 31.546 -21.634 1.00 50.62 179 SER A C 1
ATOM 1349 O O . SER A 1 179 ? -15.134 30.918 -21.948 1.00 50.62 179 SER A O 1
ATOM 1351 N N . GLU A 1 180 ? -16.930 32.126 -22.535 1.00 62.16 180 GLU A N 1
ATOM 1352 C CA . GLU A 1 180 ? -16.512 32.400 -23.903 1.00 62.16 180 GLU A CA 1
ATOM 1353 C C . GLU A 1 180 ? -15.485 33.536 -23.892 1.00 62.16 180 GLU A C 1
ATOM 1355 O O . GLU A 1 180 ? -15.845 34.700 -23.744 1.00 62.16 180 GLU A O 1
ATOM 1360 N N . SER A 1 181 ? -14.207 33.224 -24.078 1.00 53.53 181 SER A N 1
ATOM 1361 C CA . SER A 1 181 ? -13.280 34.148 -24.743 1.00 53.53 181 SER A CA 1
ATOM 1362 C C . SER A 1 181 ? -11.991 33.419 -25.087 1.00 53.53 181 SER A C 1
ATOM 1364 O O . SER A 1 181 ? -11.344 32.838 -24.220 1.00 53.53 181 SER A O 1
ATOM 1366 N N . GLY A 1 182 ? -11.675 33.414 -26.379 1.00 61.19 182 GLY A N 1
ATOM 1367 C CA . GLY A 1 182 ? -10.755 32.484 -27.007 1.00 61.19 182 GLY A CA 1
ATOM 1368 C C . GLY A 1 182 ? -9.300 32.582 -26.562 1.00 61.19 182 GLY A C 1
ATOM 1369 O O . GLY A 1 182 ? -8.741 33.656 -26.365 1.00 61.19 182 GLY A O 1
ATOM 1370 N N . SER A 1 183 ? -8.674 31.413 -26.514 1.00 55.06 183 SER A N 1
ATOM 1371 C CA . SER A 1 183 ? -7.230 31.243 -26.552 1.00 55.06 183 SER A CA 1
ATOM 1372 C C . SER A 1 183 ? -6.943 29.907 -27.228 1.00 55.06 183 SER A C 1
ATOM 1374 O O . SER A 1 183 ? -7.366 28.853 -26.762 1.00 55.06 183 SER A O 1
ATOM 1376 N N . SER A 1 184 ? -6.254 29.965 -28.362 1.00 59.91 184 SER A N 1
ATOM 1377 C CA . SER A 1 184 ? -5.733 28.831 -29.124 1.00 59.91 184 SER A CA 1
ATOM 1378 C C . SER A 1 184 ? -4.517 28.230 -28.408 1.00 59.91 184 SER A C 1
ATOM 1380 O O . SER A 1 184 ? -3.380 28.391 -28.857 1.00 59.91 184 SER A O 1
ATOM 1382 N N . SER A 1 185 ? -4.747 27.618 -27.250 1.00 51.25 185 SER A N 1
ATOM 1383 C CA . SER A 1 185 ? -3.707 27.062 -26.381 1.00 51.25 185 SER A CA 1
ATOM 1384 C C . SER A 1 185 ? -3.569 25.551 -26.549 1.00 51.25 185 SER A C 1
ATOM 1386 O O . SER A 1 185 ? -4.534 24.840 -26.805 1.00 51.25 185 SER A O 1
ATOM 1388 N N . GLN A 1 186 ? -2.314 25.123 -26.455 1.00 53.91 186 GLN A N 1
ATOM 1389 C CA . GLN A 1 186 ? -1.774 23.816 -26.795 1.00 53.91 186 GLN A CA 1
ATOM 1390 C C . GLN A 1 186 ? -2.483 22.642 -26.120 1.00 53.91 186 GLN A C 1
ATOM 1392 O O . GLN A 1 186 ? -2.934 22.729 -24.984 1.00 53.91 186 GLN A O 1
ATOM 1397 N N . ASP A 1 187 ? -2.470 21.542 -26.863 1.00 56.53 187 ASP A N 1
ATOM 1398 C CA . ASP A 1 187 ? -2.959 20.191 -26.598 1.00 56.53 187 ASP A CA 1
ATOM 1399 C C . ASP A 1 187 ? -2.247 19.535 -25.391 1.00 56.53 187 ASP A C 1
ATOM 1401 O O . ASP A 1 187 ? -1.543 18.530 -25.504 1.00 56.53 187 ASP A O 1
ATOM 1405 N N . SER A 1 188 ? -2.349 20.148 -24.210 1.00 58.66 188 SER A N 1
ATOM 1406 C CA . SER A 1 188 ? -1.918 19.545 -22.955 1.00 58.66 188 SER A CA 1
ATOM 1407 C C . SER A 1 188 ? -2.970 18.524 -22.544 1.00 58.66 188 SER A C 1
ATOM 1409 O O . SER A 1 188 ? -3.887 18.840 -21.788 1.00 58.66 188 SER A O 1
ATOM 1411 N N . SER A 1 189 ? -2.844 17.307 -23.076 1.00 69.00 189 SER A N 1
ATOM 1412 C CA . SER A 1 189 ? -3.516 16.119 -22.548 1.00 69.00 189 SER A CA 1
ATOM 1413 C C . SER A 1 189 ? -3.092 15.947 -21.089 1.00 69.00 189 SER A C 1
ATOM 1415 O O . SER A 1 189 ? -2.084 15.304 -20.794 1.00 69.00 189 SER A O 1
ATOM 1417 N N . GLU A 1 190 ? -3.824 16.593 -20.187 1.00 75.62 190 GLU A N 1
ATOM 1418 C CA . GLU A 1 190 ? -3.607 16.533 -18.750 1.00 75.62 190 GLU A CA 1
ATOM 1419 C C . GLU A 1 190 ? -3.691 15.067 -18.323 1.00 75.62 190 GLU A C 1
ATOM 1421 O O . GLU A 1 190 ? -4.658 14.365 -18.633 1.00 75.62 190 GLU A O 1
ATOM 1426 N N . ALA A 1 191 ? -2.624 14.568 -17.697 1.00 73.50 191 ALA A N 1
ATOM 1427 C CA . ALA A 1 191 ? -2.584 13.184 -17.259 1.00 73.50 191 ALA A CA 1
ATOM 1428 C C . ALA A 1 191 ? -3.767 12.926 -16.307 1.00 73.50 191 ALA A C 1
ATOM 1430 O O . ALA A 1 191 ? -4.068 13.786 -15.473 1.00 73.50 191 ALA A O 1
ATOM 1431 N N . PRO A 1 192 ? -4.442 11.766 -16.401 1.00 76.44 192 PRO A N 1
ATOM 1432 C CA . PRO A 1 192 ? -5.565 11.467 -15.528 1.00 76.44 192 PRO A CA 1
ATOM 1433 C C . PRO A 1 192 ? -5.142 11.581 -14.060 1.00 76.44 192 PRO A C 1
ATOM 1435 O O . PRO A 1 192 ? -4.189 10.928 -13.630 1.00 76.44 192 PRO A O 1
ATOM 1438 N N . LEU A 1 193 ? -5.839 12.417 -13.291 1.00 79.00 193 LEU A N 1
ATOM 1439 C CA . LEU A 1 193 ? -5.533 12.607 -11.877 1.00 79.00 193 LEU A CA 1
ATOM 1440 C C . LEU A 1 193 ? -5.907 11.350 -11.085 1.00 79.00 193 LEU A C 1
ATOM 1442 O O . LEU A 1 193 ? -7.035 10.854 -11.179 1.00 79.00 193 LEU A O 1
ATOM 1446 N N . ALA A 1 194 ? -4.972 10.860 -10.271 1.00 83.69 194 ALA A N 1
ATOM 1447 C CA . ALA A 1 194 ? -5.246 9.799 -9.313 1.00 83.69 194 ALA A CA 1
ATOM 1448 C C . ALA A 1 194 ? -6.336 10.256 -8.329 1.00 83.69 194 ALA A C 1
ATOM 1450 O O . ALA A 1 194 ? -6.277 11.353 -7.772 1.00 83.69 194 ALA A O 1
ATOM 1451 N N . ARG A 1 195 ? -7.347 9.410 -8.127 1.00 84.50 195 ARG A N 1
ATOM 1452 C CA . ARG A 1 195 ? -8.494 9.672 -7.244 1.00 84.50 195 ARG A CA 1
ATOM 1453 C C . ARG A 1 195 ? -8.405 8.920 -5.921 1.00 84.50 195 ARG A C 1
ATOM 1455 O O . ARG A 1 195 ? -9.104 9.274 -4.977 1.00 84.50 195 ARG A O 1
ATOM 1462 N N . GLY A 1 196 ? -7.560 7.897 -5.845 1.00 86.12 196 GLY A N 1
ATOM 1463 C CA . GLY A 1 196 ? -7.381 7.103 -4.637 1.00 86.12 196 GLY A CA 1
ATOM 1464 C C . GLY A 1 196 ? -6.379 5.975 -4.822 1.00 86.12 196 GLY A C 1
ATOM 1465 O O . GLY A 1 196 ? -5.549 6.010 -5.729 1.00 86.12 196 GLY A O 1
ATOM 1466 N N . MET A 1 197 ? -6.481 4.970 -3.956 1.00 86.81 197 MET A N 1
ATOM 1467 C CA . MET A 1 197 ? -5.644 3.775 -3.969 1.00 86.81 197 MET A CA 1
ATOM 1468 C C . MET A 1 197 ? -6.500 2.519 -3.806 1.00 86.81 197 MET A C 1
ATOM 1470 O O . MET A 1 197 ? -7.501 2.543 -3.089 1.00 86.81 197 MET A O 1
ATOM 1474 N N . ALA A 1 198 ? -6.087 1.426 -4.441 1.00 87.81 198 ALA A N 1
ATOM 1475 C CA . ALA A 1 198 ? -6.701 0.112 -4.290 1.00 87.81 198 ALA A CA 1
ATOM 1476 C C . ALA A 1 198 ? -5.640 -0.990 -4.305 1.00 87.81 198 ALA A C 1
ATOM 1478 O O . ALA A 1 198 ? -4.578 -0.838 -4.904 1.00 87.81 198 ALA A O 1
ATOM 1479 N N . ILE A 1 199 ? -5.947 -2.110 -3.655 1.00 88.56 199 ILE A N 1
ATOM 1480 C CA . ILE A 1 199 ? -5.143 -3.332 -3.714 1.00 88.56 199 ILE A CA 1
ATOM 1481 C C . ILE A 1 199 ? -5.887 -4.321 -4.602 1.00 88.56 199 ILE A C 1
ATOM 1483 O O . ILE A 1 199 ? -7.052 -4.632 -4.353 1.00 88.56 199 ILE A O 1
ATOM 1487 N N . TYR A 1 200 ? -5.206 -4.838 -5.619 1.00 89.56 200 TYR A N 1
ATOM 1488 C CA . TYR A 1 200 ? -5.762 -5.833 -6.527 1.00 89.56 200 TYR A CA 1
ATOM 1489 C C . TYR A 1 200 ? -4.962 -7.126 -6.391 1.00 89.56 200 TYR A C 1
ATOM 1491 O O . TYR A 1 200 ? -3.883 -7.260 -6.961 1.00 89.56 200 TYR A O 1
ATOM 1499 N N . ALA A 1 201 ? -5.508 -8.091 -5.648 1.00 86.19 201 ALA A N 1
ATOM 1500 C CA . ALA A 1 201 ? -4.784 -9.292 -5.218 1.00 86.19 201 ALA A CA 1
ATOM 1501 C C . ALA A 1 201 ? -4.035 -10.024 -6.349 1.00 86.19 201 ALA A C 1
ATOM 1503 O O . ALA A 1 201 ? -2.898 -10.447 -6.164 1.00 86.19 201 ALA A O 1
ATOM 1504 N N . VAL A 1 202 ? -4.644 -10.140 -7.535 1.00 87.88 202 VAL A N 1
ATOM 1505 C CA . VAL A 1 202 ? -4.018 -10.809 -8.687 1.00 87.88 202 VAL A CA 1
ATOM 1506 C C . VAL A 1 202 ? -2.804 -10.036 -9.202 1.00 87.88 202 VAL A C 1
ATOM 1508 O O . VAL A 1 202 ? -1.778 -10.643 -9.489 1.00 87.88 202 VAL A O 1
ATOM 1511 N N . THR A 1 203 ? -2.886 -8.709 -9.315 1.00 91.81 203 THR A N 1
ATOM 1512 C CA . THR A 1 203 ? -1.767 -7.913 -9.846 1.00 91.81 203 THR A CA 1
ATOM 1513 C C . THR A 1 203 ? -0.670 -7.716 -8.813 1.00 91.81 203 THR A C 1
ATOM 1515 O O . THR A 1 203 ? 0.494 -7.636 -9.183 1.00 91.81 203 THR A O 1
ATOM 1518 N N . SER A 1 204 ? -1.016 -7.727 -7.525 1.00 92.12 204 SER A N 1
ATOM 1519 C CA . SER A 1 204 ? -0.062 -7.758 -6.410 1.00 92.12 204 SER A CA 1
ATOM 1520 C C . SER A 1 204 ? 0.836 -9.003 -6.409 1.00 92.12 204 SER A C 1
ATOM 1522 O O . SER A 1 204 ? 1.901 -8.985 -5.803 1.00 92.12 204 SER A O 1
ATOM 1524 N N . ALA A 1 205 ? 0.437 -10.078 -7.096 1.00 92.81 205 ALA A N 1
ATOM 1525 C CA . ALA A 1 205 ? 1.248 -11.285 -7.252 1.00 92.81 205 ALA A CA 1
ATOM 1526 C C . ALA A 1 205 ? 2.212 -11.240 -8.457 1.00 92.81 205 ALA A C 1
ATOM 1528 O O . ALA A 1 205 ? 2.992 -12.173 -8.640 1.00 92.81 205 ALA A O 1
ATOM 1529 N N . MET A 1 206 ? 2.150 -10.205 -9.306 1.00 97.00 206 MET A N 1
ATOM 1530 C CA . MET A 1 206 ? 3.004 -10.085 -10.493 1.00 97.00 206 MET A CA 1
ATOM 1531 C C . MET A 1 206 ? 4.343 -9.451 -10.130 1.00 97.00 206 MET A C 1
ATOM 1533 O O . MET A 1 206 ? 4.369 -8.389 -9.518 1.00 97.00 206 MET A O 1
ATOM 1537 N N . ASN A 1 207 ? 5.449 -10.057 -10.560 1.00 97.31 207 ASN A N 1
ATOM 1538 C CA . ASN A 1 207 ? 6.788 -9.565 -10.243 1.00 97.31 207 ASN A CA 1
ATOM 1539 C C . ASN A 1 207 ? 7.198 -8.339 -11.072 1.00 97.31 207 ASN A C 1
ATOM 1541 O O . ASN A 1 207 ? 6.663 -8.058 -12.150 1.00 97.31 207 ASN A O 1
ATOM 1545 N N . HIS A 1 208 ? 8.206 -7.621 -10.569 1.00 97.00 208 HIS A N 1
ATOM 1546 C CA . HIS A 1 208 ? 8.826 -6.507 -11.276 1.00 97.00 208 HIS A CA 1
ATOM 1547 C C . HIS A 1 208 ? 9.723 -6.984 -12.430 1.00 97.00 208 HIS A C 1
ATOM 1549 O O . HIS A 1 208 ? 10.563 -7.861 -12.240 1.00 97.00 208 HIS A O 1
ATOM 1555 N N . ALA A 1 209 ? 9.656 -6.317 -13.583 1.00 97.31 209 ALA A N 1
ATOM 1556 C CA . ALA A 1 209 ? 10.718 -6.342 -14.589 1.00 97.31 209 ALA A CA 1
ATOM 1557 C C . ALA A 1 209 ? 10.900 -4.963 -15.243 1.00 97.31 209 ALA A C 1
ATOM 1559 O O . ALA A 1 209 ? 9.923 -4.283 -15.566 1.00 97.31 209 ALA A O 1
ATOM 1560 N N . SER A 1 210 ? 12.154 -4.564 -15.492 1.00 95.38 210 SER A N 1
ATOM 1561 C CA . SER A 1 210 ? 12.461 -3.332 -16.238 1.00 95.38 210 SER A CA 1
ATOM 1562 C C . SER A 1 210 ? 11.944 -3.391 -17.680 1.00 95.38 210 SER A C 1
ATOM 1564 O O . SER A 1 210 ? 11.422 -2.393 -18.174 1.00 95.38 210 SER A O 1
ATOM 1566 N N . ASP A 1 211 ? 12.038 -4.567 -18.313 1.00 96.50 211 ASP A N 1
ATOM 1567 C CA . ASP A 1 211 ? 11.452 -4.896 -19.621 1.00 96.50 211 ASP A CA 1
ATOM 1568 C C . ASP A 1 211 ? 10.196 -5.767 -19.434 1.00 96.50 211 ASP A C 1
ATOM 1570 O O . ASP A 1 211 ? 10.159 -6.961 -19.740 1.00 96.50 211 ASP A O 1
ATOM 1574 N N . ALA A 1 212 ? 9.185 -5.179 -18.796 1.00 98.00 212 ALA A N 1
ATOM 1575 C CA . ALA A 1 212 ? 7.929 -5.848 -18.483 1.00 98.00 212 ALA A CA 1
ATOM 1576 C C . ALA A 1 212 ? 7.172 -6.286 -19.747 1.00 98.00 212 ALA A C 1
ATOM 1578 O O . ALA A 1 212 ? 7.080 -5.551 -20.730 1.00 98.00 212 ALA A O 1
ATOM 1579 N N . ASN A 1 213 ? 6.558 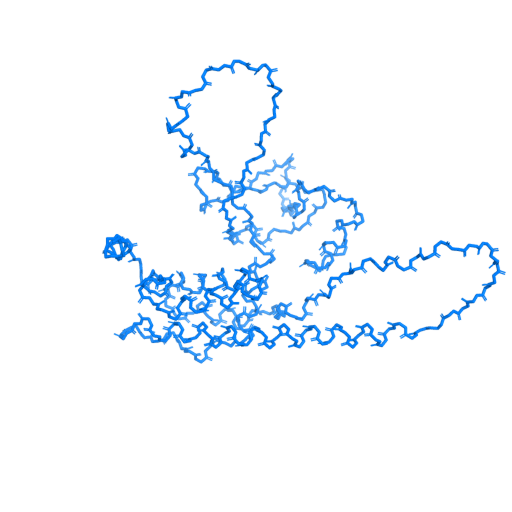-7.471 -19.700 1.00 98.44 213 ASN A N 1
ATOM 1580 C CA . ASN A 1 213 ? 5.687 -7.959 -20.773 1.00 98.44 213 ASN A CA 1
ATOM 1581 C C . ASN A 1 213 ? 4.212 -7.599 -20.556 1.00 98.44 213 ASN A C 1
ATOM 1583 O O . ASN A 1 213 ? 3.410 -7.764 -21.478 1.00 98.44 213 ASN A O 1
ATOM 1587 N N . CYS A 1 214 ? 3.865 -7.067 -19.383 1.00 98.31 214 CYS A N 1
ATOM 1588 C CA . CYS A 1 214 ? 2.526 -6.623 -19.028 1.00 98.31 214 CYS A CA 1
ATOM 1589 C C . CYS A 1 214 ? 2.513 -5.176 -18.523 1.00 98.31 214 CYS A C 1
ATOM 1591 O O . CYS A 1 214 ? 3.452 -4.689 -17.894 1.00 98.31 214 CYS A O 1
ATOM 1593 N N . PHE A 1 215 ? 1.391 -4.513 -18.771 1.00 95.88 215 PHE A N 1
ATOM 1594 C CA . PHE A 1 215 ? 0.991 -3.229 -18.217 1.00 95.88 215 PHE A CA 1
ATOM 1595 C C . PHE A 1 215 ? -0.235 -3.426 -17.331 1.00 95.88 215 PHE A C 1
ATOM 1597 O O . PHE A 1 215 ? -1.092 -4.258 -17.640 1.00 95.88 215 PHE A O 1
ATOM 1604 N N . VAL A 1 216 ? -0.327 -2.649 -16.253 1.00 95.06 216 VAL A N 1
ATOM 1605 C CA . VAL A 1 216 ? -1.444 -2.706 -15.311 1.00 95.06 216 VAL A CA 1
ATOM 1606 C C . VAL A 1 216 ? -1.999 -1.311 -15.073 1.00 95.06 216 VAL A C 1
ATOM 1608 O O . VAL A 1 216 ? -1.238 -0.371 -14.853 1.00 95.06 216 VAL A O 1
ATOM 1611 N N . ALA A 1 217 ? -3.324 -1.187 -15.082 1.00 93.88 217 ALA A N 1
ATOM 1612 C CA . ALA A 1 217 ? -4.029 0.039 -14.727 1.00 93.88 217 ALA A CA 1
ATOM 1613 C C . ALA A 1 217 ? -5.388 -0.267 -14.090 1.00 93.88 217 ALA A C 1
ATOM 1615 O O . ALA A 1 217 ? -6.010 -1.285 -14.390 1.00 93.88 217 ALA A O 1
ATOM 1616 N N . SER A 1 218 ? -5.887 0.640 -13.250 1.00 92.69 218 SER A N 1
ATOM 1617 C CA . SER A 1 218 ? -7.293 0.616 -12.838 1.00 92.69 218 SER A CA 1
ATOM 1618 C C . SER A 1 218 ? -8.196 0.925 -14.034 1.00 92.69 218 SER A C 1
ATOM 1620 O O . SER A 1 218 ? -7.877 1.820 -14.819 1.00 92.69 218 SER A O 1
ATOM 1622 N N . ASP A 1 219 ? -9.337 0.248 -14.151 1.00 90.56 219 ASP A N 1
ATOM 1623 C CA . ASP A 1 219 ? -10.368 0.613 -15.129 1.00 90.56 219 ASP A CA 1
ATOM 1624 C C . ASP A 1 219 ? -11.038 1.935 -14.701 1.00 90.56 219 ASP A C 1
ATOM 1626 O O . ASP A 1 219 ? -11.703 1.956 -13.663 1.00 90.56 219 ASP A O 1
ATOM 1630 N N . PRO A 1 220 ? -10.919 3.037 -15.469 1.00 88.56 220 PRO A N 1
ATOM 1631 C CA . PRO A 1 220 ? -11.488 4.323 -15.066 1.00 88.56 220 PRO A CA 1
ATOM 1632 C C . PRO A 1 220 ? -13.016 4.320 -14.943 1.00 88.56 220 PRO A C 1
ATOM 1634 O O . PRO A 1 220 ? -13.562 5.139 -14.206 1.00 88.56 220 PRO A O 1
ATOM 1637 N N . SER A 1 221 ? -13.698 3.417 -15.655 1.00 87.69 221 SER A N 1
ATOM 1638 C CA . SER A 1 221 ? -15.159 3.263 -15.620 1.00 87.69 221 SER A CA 1
ATOM 1639 C C . SER A 1 221 ? -15.635 2.318 -14.512 1.00 87.69 221 SER A C 1
ATOM 1641 O O . SER A 1 221 ? -16.789 2.368 -14.088 1.00 87.69 221 SER A O 1
ATOM 1643 N N . ALA A 1 222 ? -14.740 1.458 -14.028 1.00 87.50 222 ALA A N 1
ATOM 1644 C CA . ALA A 1 222 ? -15.004 0.480 -12.985 1.00 87.50 222 ALA A CA 1
ATOM 1645 C C . ALA A 1 222 ? -13.776 0.357 -12.064 1.00 87.50 222 ALA A C 1
ATOM 1647 O O . ALA A 1 222 ? -13.102 -0.671 -12.097 1.00 87.50 222 ALA A O 1
ATOM 1648 N N . PRO A 1 223 ? -13.475 1.367 -11.225 1.00 82.25 223 PRO A N 1
ATOM 1649 C CA . PRO A 1 223 ? -12.233 1.453 -10.444 1.00 82.25 223 PRO A CA 1
ATOM 1650 C C . PRO A 1 223 ? -11.994 0.283 -9.475 1.00 82.25 223 PRO A C 1
ATOM 1652 O O . PRO A 1 223 ? -10.869 0.041 -9.050 1.00 82.25 223 PRO A O 1
ATOM 1655 N N . GLN A 1 224 ? -13.020 -0.502 -9.154 1.00 82.06 224 GLN A N 1
ATOM 1656 C CA . GLN A 1 224 ? -12.903 -1.778 -8.443 1.00 82.06 224 GLN A CA 1
ATOM 1657 C C . GLN A 1 224 ? -12.267 -2.906 -9.281 1.00 82.06 224 GLN A C 1
ATOM 1659 O O . GLN A 1 224 ? -12.042 -4.002 -8.770 1.00 82.06 224 GLN A O 1
ATOM 1664 N N . ARG A 1 225 ? -12.002 -2.674 -10.571 1.00 90.06 225 ARG A N 1
ATOM 1665 C CA . ARG A 1 225 ? -11.376 -3.616 -11.501 1.00 90.06 225 ARG A CA 1
ATOM 1666 C C . ARG A 1 225 ? -9.988 -3.137 -11.901 1.00 90.06 225 ARG A C 1
ATOM 1668 O O . ARG A 1 225 ? -9.753 -1.951 -12.125 1.00 90.06 225 ARG A O 1
ATOM 1675 N N . CYS A 1 226 ? -9.099 -4.109 -12.047 1.00 93.38 226 CYS A N 1
ATOM 1676 C CA . CYS A 1 226 ? -7.756 -3.918 -12.563 1.00 93.38 226 CYS A CA 1
ATOM 1677 C C . CYS A 1 226 ? -7.650 -4.553 -13.947 1.00 93.38 226 CYS A C 1
ATOM 1679 O O . CYS A 1 226 ? -8.094 -5.687 -14.147 1.00 93.38 226 CYS A O 1
ATOM 1681 N N . LEU A 1 227 ? -7.074 -3.824 -14.893 1.00 94.88 227 LEU A N 1
ATOM 1682 C CA . LEU A 1 227 ? -6.805 -4.287 -16.243 1.00 94.88 227 LEU A CA 1
ATOM 1683 C C . LEU A 1 227 ? -5.334 -4.676 -16.340 1.00 94.88 227 LEU A C 1
ATOM 1685 O O . LEU A 1 227 ? -4.460 -3.879 -16.011 1.00 94.88 227 LEU A O 1
ATOM 1689 N N . VAL A 1 228 ? -5.075 -5.888 -16.830 1.00 96.19 228 VAL A N 1
ATOM 1690 C CA . VAL A 1 228 ? -3.734 -6.361 -17.183 1.00 96.19 228 VAL A CA 1
ATOM 1691 C C . VAL A 1 228 ? -3.690 -6.535 -18.694 1.00 96.19 228 VAL A C 1
ATOM 1693 O O . VAL A 1 228 ? -4.471 -7.303 -19.255 1.00 96.19 228 VAL A O 1
ATOM 1696 N N . GLN A 1 229 ? -2.791 -5.816 -19.357 1.00 96.69 229 GLN A N 1
ATOM 1697 C CA . GLN A 1 229 ? -2.637 -5.848 -20.807 1.00 96.69 229 GLN A CA 1
ATOM 1698 C C . GLN A 1 229 ? -1.214 -6.250 -21.179 1.00 96.69 229 GLN A C 1
ATOM 1700 O O . GLN A 1 229 ? -0.247 -5.676 -20.688 1.00 96.69 229 GLN A O 1
ATOM 1705 N N . THR A 1 230 ? -1.071 -7.209 -22.089 1.00 97.88 230 THR A N 1
ATOM 1706 C CA . THR A 1 230 ? 0.241 -7.596 -22.615 1.00 97.88 230 THR A CA 1
ATOM 1707 C C . THR A 1 230 ? 0.804 -6.501 -23.522 1.00 97.88 230 THR A C 1
ATOM 1709 O O . THR A 1 230 ? 0.122 -6.052 -24.444 1.00 97.88 230 THR A O 1
ATOM 1712 N N . LEU A 1 231 ? 2.058 -6.112 -23.301 1.00 97.62 231 LEU A N 1
ATOM 1713 C CA . LEU A 1 231 ? 2.797 -5.137 -24.115 1.00 97.62 231 LEU A CA 1
ATOM 1714 C C . LEU A 1 231 ? 3.432 -5.771 -25.361 1.00 97.62 231 LEU A C 1
ATOM 1716 O O . LEU A 1 231 ? 3.732 -5.087 -26.337 1.00 97.62 231 LEU A O 1
ATOM 1720 N N . ARG A 1 232 ? 3.617 -7.092 -25.334 1.00 97.88 232 ARG A N 1
ATOM 1721 C CA . ARG A 1 232 ? 4.146 -7.911 -26.428 1.00 97.88 232 ARG A CA 1
ATOM 1722 C C . ARG A 1 232 ? 3.527 -9.312 -26.381 1.00 97.88 232 ARG A C 1
ATOM 1724 O O . ARG A 1 232 ? 2.957 -9.668 -25.352 1.00 97.88 232 ARG A O 1
ATOM 1731 N N . PRO A 1 233 ? 3.635 -10.123 -27.449 1.00 98.25 233 PRO A N 1
ATOM 1732 C CA . PRO A 1 233 ? 3.256 -11.530 -27.378 1.00 98.25 233 PRO A CA 1
ATOM 1733 C C . PRO A 1 233 ? 3.970 -12.234 -26.216 1.00 98.25 233 PRO A C 1
ATOM 1735 O O . PRO A 1 233 ? 5.181 -12.072 -26.043 1.00 98.25 233 PRO A O 1
ATOM 1738 N N . VAL A 1 234 ? 3.205 -12.999 -25.438 1.00 98.12 234 VAL A N 1
ATOM 1739 C CA . VAL A 1 234 ? 3.684 -13.801 -24.304 1.00 98.12 234 VAL A CA 1
ATOM 1740 C C . VAL A 1 234 ? 3.565 -15.272 -24.678 1.00 98.12 234 VAL A C 1
ATOM 1742 O O . VAL A 1 234 ? 2.525 -15.700 -25.189 1.00 98.12 234 VAL A O 1
ATOM 1745 N N . VAL A 1 235 ? 4.623 -16.049 -24.457 1.00 98.12 235 VAL A N 1
ATOM 1746 C CA . VAL A 1 235 ? 4.617 -17.489 -24.765 1.00 98.12 235 VAL A CA 1
ATOM 1747 C C . VAL A 1 235 ? 4.128 -18.323 -23.571 1.00 98.12 235 VAL A C 1
ATOM 1749 O O . VAL A 1 235 ? 4.288 -17.906 -22.425 1.00 98.12 235 VAL A O 1
ATOM 1752 N N . PRO A 1 236 ? 3.541 -19.518 -23.786 1.00 98.06 236 PRO A N 1
ATOM 1753 C CA . PRO A 1 236 ? 3.150 -20.392 -22.682 1.00 98.06 236 PRO A CA 1
ATOM 1754 C C . PRO A 1 236 ? 4.327 -20.710 -21.750 1.00 98.06 236 PRO A C 1
ATOM 1756 O O . PRO A 1 236 ? 5.381 -21.152 -22.205 1.00 98.06 236 PRO A O 1
ATOM 1759 N N . GLY A 1 237 ? 4.123 -20.508 -20.447 1.00 97.94 237 GLY A N 1
ATOM 1760 C CA . GLY A 1 237 ? 5.144 -20.716 -19.415 1.00 97.94 237 GLY A CA 1
ATOM 1761 C C . GLY A 1 237 ? 6.055 -19.513 -19.159 1.00 97.94 237 GLY A C 1
ATOM 1762 O O . GLY A 1 237 ? 6.850 -19.564 -18.226 1.00 97.94 237 GLY A O 1
ATOM 1763 N N . GLU A 1 238 ? 5.941 -18.437 -19.940 1.00 98.25 238 GLU A N 1
ATOM 1764 C CA . GLU A 1 238 ? 6.600 -17.171 -19.629 1.00 98.25 238 GLU A CA 1
ATOM 1765 C C . GLU A 1 238 ? 5.934 -16.503 -18.417 1.00 98.25 238 GLU A C 1
ATOM 1767 O O . GLU A 1 238 ? 4.707 -16.434 -18.324 1.00 98.25 238 GLU A O 1
ATOM 1772 N N . GLU A 1 239 ? 6.749 -16.009 -17.487 1.00 98.25 239 GLU A N 1
ATOM 1773 C CA . GLU A 1 239 ? 6.274 -15.265 -16.324 1.00 98.25 239 GLU A CA 1
ATOM 1774 C C . GLU A 1 239 ? 5.695 -13.909 -16.745 1.00 98.25 239 GLU A C 1
ATOM 1776 O O . GLU A 1 239 ? 6.280 -13.197 -17.563 1.00 98.25 239 GLU A O 1
ATOM 1781 N N . LEU A 1 240 ? 4.543 -13.537 -16.184 1.00 98.25 240 LEU A N 1
ATOM 1782 C CA . LEU A 1 240 ? 3.959 -12.218 -16.405 1.00 98.25 240 LEU A CA 1
ATOM 1783 C C . LEU A 1 240 ? 4.574 -11.218 -15.426 1.00 98.25 240 LEU A C 1
ATOM 1785 O O . LEU A 1 240 ? 4.351 -11.312 -14.219 1.00 98.25 240 LEU A O 1
ATOM 1789 N N . CYS A 1 241 ? 5.295 -10.237 -15.958 1.00 98.31 241 CYS A N 1
ATOM 1790 C CA . CYS A 1 241 ? 5.973 -9.218 -15.167 1.00 98.31 241 CYS A CA 1
ATOM 1791 C C . CYS A 1 241 ? 5.465 -7.826 -15.524 1.00 98.31 241 CYS A C 1
ATOM 1793 O O . CYS A 1 241 ? 5.131 -7.542 -16.678 1.00 98.31 241 CYS A O 1
ATOM 1795 N N . ILE A 1 242 ? 5.459 -6.945 -14.529 1.00 97.75 242 ILE A N 1
ATOM 1796 C CA . ILE A 1 242 ? 5.011 -5.556 -14.640 1.00 97.75 242 ILE A CA 1
ATOM 1797 C C . ILE A 1 242 ? 6.137 -4.616 -14.226 1.00 97.75 242 ILE A C 1
ATOM 1799 O O . ILE A 1 242 ? 7.062 -4.996 -13.514 1.00 97.75 242 ILE A O 1
ATOM 1803 N N . ASN A 1 243 ? 6.079 -3.361 -14.653 1.00 96.44 243 ASN A N 1
ATOM 1804 C CA . ASN A 1 243 ? 7.059 -2.370 -14.232 1.00 96.44 243 ASN A CA 1
ATOM 1805 C C . ASN A 1 243 ? 6.473 -1.511 -13.102 1.00 96.44 243 ASN A C 1
ATOM 1807 O O . ASN A 1 243 ? 5.737 -0.564 -13.355 1.00 96.44 243 ASN A O 1
ATOM 1811 N N . TYR A 1 244 ? 6.832 -1.819 -11.851 1.00 95.81 244 TYR A N 1
ATOM 1812 C CA . TYR A 1 244 ? 6.371 -1.082 -10.652 1.00 95.81 244 TYR A CA 1
ATOM 1813 C C . TYR A 1 244 ? 6.624 0.432 -10.701 1.00 95.81 244 TYR A C 1
ATOM 1815 O O . TYR A 1 244 ? 5.951 1.195 -10.020 1.00 95.81 244 TYR A O 1
ATOM 1823 N N . LEU A 1 245 ? 7.603 0.873 -11.494 1.00 94.50 245 LEU A N 1
ATOM 1824 C CA . LEU A 1 245 ? 7.989 2.277 -11.625 1.00 94.50 245 LEU A CA 1
ATOM 1825 C C . LEU A 1 245 ? 7.606 2.841 -13.000 1.00 94.50 245 LEU A C 1
ATOM 1827 O O . LEU A 1 245 ? 8.255 3.767 -13.499 1.00 94.50 245 LEU A O 1
ATOM 1831 N N . GLN A 1 246 ? 6.615 2.254 -13.669 1.00 92.50 246 GLN A N 1
ATOM 1832 C CA . GLN A 1 246 ? 6.158 2.726 -14.970 1.00 92.50 246 GLN A CA 1
ATOM 1833 C C . GLN A 1 246 ? 5.586 4.144 -14.876 1.00 92.50 246 GLN A C 1
ATOM 1835 O O . GLN A 1 246 ? 4.869 4.479 -13.941 1.00 92.50 246 GLN A O 1
ATOM 1840 N N . GLY A 1 247 ? 5.936 4.992 -15.846 1.00 87.38 247 GLY A N 1
ATOM 1841 C CA . GLY A 1 247 ? 5.486 6.388 -15.898 1.00 87.38 247 GLY A CA 1
ATOM 1842 C C . GLY A 1 247 ? 6.219 7.344 -14.950 1.00 87.38 247 GLY A C 1
ATOM 1843 O O . GLY A 1 247 ? 6.006 8.548 -15.034 1.00 87.38 247 GLY A O 1
ATOM 1844 N N . SER A 1 248 ? 7.114 6.850 -14.089 1.00 89.31 248 SER A N 1
ATOM 1845 C CA . SER A 1 248 ? 7.952 7.715 -13.251 1.00 89.31 248 SER A CA 1
ATOM 1846 C C . SER A 1 248 ? 9.115 8.326 -14.041 1.00 89.31 248 SER A C 1
ATOM 1848 O O . SER A 1 248 ? 9.680 7.696 -14.936 1.00 89.31 248 SER A O 1
ATOM 1850 N N . HIS A 1 249 ? 9.517 9.544 -13.675 1.00 91.31 249 HIS A N 1
ATOM 1851 C CA . HIS A 1 249 ? 10.636 10.270 -14.293 1.00 91.31 249 HIS A CA 1
ATOM 1852 C C . HIS A 1 249 ? 12.000 9.948 -13.653 1.00 91.31 249 HIS A C 1
ATOM 1854 O O . HIS A 1 249 ? 12.905 10.780 -13.663 1.00 91.31 249 HIS A O 1
ATOM 1860 N N . TYR A 1 250 ? 12.148 8.761 -13.061 1.00 92.62 250 TYR A N 1
ATOM 1861 C CA . TYR A 1 250 ? 13.380 8.356 -12.386 1.00 92.62 250 TYR A CA 1
ATOM 1862 C C . TYR A 1 250 ? 14.466 7.928 -13.378 1.00 92.62 250 TYR A C 1
ATOM 1864 O O . TYR A 1 250 ? 14.193 7.213 -14.345 1.00 92.62 250 TYR A O 1
ATOM 1872 N N . THR A 1 251 ? 15.715 8.303 -13.096 1.00 94.44 251 THR A N 1
ATOM 1873 C CA . THR A 1 251 ? 16.894 7.736 -13.770 1.00 94.44 251 THR A CA 1
ATOM 1874 C C . THR A 1 251 ? 17.057 6.253 -13.422 1.00 94.44 251 THR A C 1
ATOM 1876 O O . THR A 1 251 ? 16.501 5.777 -12.437 1.00 94.44 251 THR A O 1
ATOM 1879 N N . GLU A 1 252 ? 17.843 5.491 -14.188 1.00 93.50 252 GLU A N 1
ATOM 1880 C CA . GLU A 1 252 ? 18.084 4.067 -13.884 1.00 93.50 252 GLU A CA 1
ATOM 1881 C C . GLU A 1 252 ? 18.662 3.833 -12.481 1.00 93.50 252 GLU A C 1
ATOM 1883 O O . GLU A 1 252 ? 18.287 2.878 -11.803 1.00 93.50 252 GLU A O 1
ATOM 1888 N N . GLU A 1 253 ? 19.552 4.717 -12.029 1.00 93.81 253 GLU A N 1
ATOM 1889 C CA . GLU A 1 253 ? 20.120 4.663 -10.683 1.00 93.81 253 GLU A CA 1
ATOM 1890 C C . GLU A 1 253 ? 19.045 4.891 -9.618 1.00 93.81 253 GLU A C 1
ATOM 1892 O O . GLU A 1 253 ? 18.886 4.057 -8.729 1.00 93.81 253 GLU A O 1
ATOM 1897 N N . GLN A 1 254 ? 18.227 5.936 -9.776 1.00 92.75 254 GLN A N 1
ATOM 1898 C CA . GLN A 1 254 ? 17.100 6.209 -8.881 1.00 92.75 254 GLN A CA 1
ATOM 1899 C C . GLN A 1 254 ? 16.090 5.059 -8.872 1.00 92.75 254 GLN A C 1
ATOM 1901 O O . GLN A 1 254 ? 15.573 4.695 -7.821 1.00 92.75 254 GLN A O 1
ATOM 1906 N N . ARG A 1 255 ? 15.820 4.442 -10.029 1.00 93.69 255 ARG A N 1
ATOM 1907 C CA . ARG A 1 255 ? 14.933 3.274 -10.124 1.00 93.69 255 ARG A CA 1
ATOM 1908 C C . ARG A 1 255 ? 15.474 2.112 -9.301 1.00 93.69 255 ARG A C 1
ATOM 1910 O O . ARG A 1 255 ? 14.712 1.508 -8.555 1.00 93.69 255 ARG A O 1
ATOM 1917 N N . ARG A 1 256 ? 16.776 1.830 -9.395 1.00 93.38 256 ARG A N 1
ATOM 1918 C CA . ARG A 1 256 ? 17.435 0.784 -8.600 1.00 93.38 256 ARG A CA 1
ATOM 1919 C C . ARG A 1 256 ? 17.344 1.079 -7.106 1.00 93.38 256 ARG A C 1
ATOM 1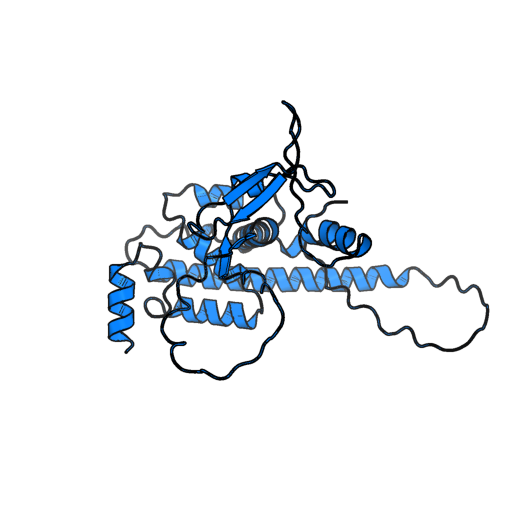921 O O . ARG A 1 256 ? 17.009 0.190 -6.332 1.00 93.38 256 ARG A O 1
ATOM 1928 N N . GLU A 1 257 ? 17.586 2.324 -6.705 1.00 90.81 257 GLU A N 1
ATOM 1929 C CA . GLU A 1 257 ? 17.461 2.743 -5.307 1.00 90.81 257 GLU A CA 1
ATOM 1930 C C . GLU A 1 257 ? 16.031 2.580 -4.787 1.00 90.81 257 GLU A C 1
ATOM 1932 O O . GLU A 1 257 ? 15.835 2.010 -3.717 1.00 90.81 257 GLU A O 1
ATOM 1937 N N . VAL A 1 258 ? 15.026 3.019 -5.548 1.00 89.00 258 VAL A N 1
ATOM 1938 C CA . VAL A 1 258 ? 13.613 2.886 -5.169 1.00 89.00 258 VAL A CA 1
ATOM 1939 C C . VAL A 1 258 ? 13.209 1.413 -5.078 1.00 89.00 258 VAL A C 1
ATOM 1941 O O . VAL A 1 258 ? 12.594 1.017 -4.090 1.00 89.00 258 VAL A O 1
ATOM 1944 N N . LEU A 1 259 ? 13.589 0.584 -6.055 1.00 92.19 259 LEU A N 1
ATOM 1945 C CA . LEU A 1 259 ? 13.319 -0.859 -6.042 1.00 92.19 259 LEU A CA 1
ATOM 1946 C C . LEU A 1 259 ? 13.967 -1.551 -4.841 1.00 92.19 259 LEU A C 1
ATOM 1948 O O . LEU A 1 259 ? 13.314 -2.345 -4.162 1.00 92.19 259 LEU A O 1
ATOM 1952 N N . GLN A 1 260 ? 15.205 -1.191 -4.513 1.00 89.31 260 GLN A N 1
ATOM 1953 C CA . GLN A 1 260 ? 15.903 -1.738 -3.358 1.00 89.31 260 GLN A CA 1
ATOM 1954 C C . GLN A 1 260 ? 15.280 -1.272 -2.037 1.00 89.31 260 GLN A C 1
ATOM 1956 O O . GLN A 1 260 ? 15.135 -2.063 -1.110 1.00 89.31 260 GLN A O 1
ATOM 1961 N N . GLN A 1 261 ? 14.927 0.008 -1.922 1.00 83.44 261 GLN A N 1
ATOM 1962 C CA . GLN A 1 261 ? 14.438 0.585 -0.670 1.00 83.44 261 GLN A CA 1
ATOM 1963 C C . GLN A 1 261 ? 12.973 0.243 -0.385 1.00 83.44 261 GLN A C 1
ATOM 1965 O O . GLN A 1 261 ? 12.625 0.021 0.771 1.00 83.44 261 GLN A O 1
ATOM 1970 N N . GLN A 1 262 ? 12.112 0.233 -1.406 1.00 84.38 262 GLN A N 1
ATOM 1971 C CA . GLN A 1 262 ? 10.671 0.020 -1.237 1.00 84.38 262 GLN A CA 1
ATOM 1972 C C . GLN A 1 262 ? 10.264 -1.444 -1.393 1.00 84.38 262 GLN A C 1
ATOM 1974 O O . GLN A 1 262 ? 9.392 -1.906 -0.662 1.00 84.38 262 GLN A O 1
ATOM 1979 N N . TYR A 1 263 ? 10.898 -2.168 -2.319 1.00 86.19 263 TYR A N 1
ATOM 1980 C CA . TYR A 1 263 ? 10.497 -3.527 -2.695 1.00 86.19 263 TYR A CA 1
ATOM 1981 C C . TYR A 1 263 ? 11.555 -4.583 -2.357 1.00 86.19 263 TYR A C 1
ATOM 1983 O O . TYR A 1 263 ? 11.296 -5.771 -2.521 1.00 86.19 263 TYR A O 1
ATOM 1991 N N . ASN A 1 264 ? 12.735 -4.173 -1.874 1.00 86.25 264 ASN A N 1
ATOM 1992 C CA . ASN A 1 264 ? 13.874 -5.057 -1.621 1.00 86.25 264 ASN A CA 1
ATOM 1993 C C . ASN A 1 264 ? 14.287 -5.882 -2.862 1.00 86.25 264 ASN A C 1
ATOM 1995 O O . ASN A 1 264 ? 14.648 -7.052 -2.751 1.00 86.25 264 ASN A O 1
ATOM 1999 N N . ILE A 1 265 ? 14.219 -5.261 -4.047 1.00 90.25 265 ILE A N 1
ATOM 2000 C CA . ILE A 1 265 ? 14.621 -5.836 -5.343 1.00 90.25 265 ILE A CA 1
ATOM 2001 C C . ILE A 1 265 ? 15.976 -5.237 -5.754 1.00 90.25 265 ILE A C 1
ATOM 2003 O O . ILE A 1 265 ? 16.182 -4.031 -5.609 1.00 90.25 265 ILE A O 1
ATOM 2007 N N . HIS A 1 266 ? 16.898 -6.078 -6.236 1.00 87.19 266 HIS A N 1
ATOM 2008 C CA . HIS A 1 266 ? 18.283 -5.713 -6.576 1.00 87.19 266 HIS A CA 1
ATOM 2009 C C . HIS A 1 266 ? 18.519 -5.554 -8.078 1.00 87.19 266 HIS A C 1
ATOM 2011 O O . HIS A 1 266 ? 17.990 -6.390 -8.843 1.00 87.19 266 HIS A O 1
#

Organism: NCBI:txid2562239

InterPro domains:
  IPR001214 SET domain [PF00856] (194-244)
  IPR046341 SET domain superfamily [G3DSA:2.170.270.10] (157-266)
  IPR046341 SET domain superfamily [SSF82199] (195-247)
  IPR050869 Histone-lysine N-methyltransferase [PTHR12197] (6-264)

Foldseek 3Di:
DLVVVVVVQVVPDDLLSLLCPCSNFVLNVVLVVLCVVVVHCLLVVLLSVVSVCPDDDDVLVCLLPVPDFFQLVLADDPPDPPPPPPDDDDDDDPDPDDDPVPPVRVVVSVVSSVVVLVSLQVSLVSSLVSQVPRDPPDPRNPSVRSGSRSSRSSSLLCQLFKDFFFAPVPPPDDPPPDDDDDDPDDDPPDDGDGPGIDGDPVVSPAAADPPFQWEKHQDNHHNVDIDIDGPDDDDPPDGHHYHPCPPPPDDPVRSVVCCCSSVVDD

Sequence (266 aa):
MEEIASKVCRSNASVHHDVLCAAANPHWADFEQQARECGNEYYLLAARALAADGSESDAWAAWADYAAPPWWETMRRPAYSDSSASCTGEHSSRSSSPVFDSEDKASLDRFFRDAVRSQTADMALLLQRVLECSAPGVESLPAKELSAEALGRLMGLVRVNAMAVVAASDDLAPFAASSESGSSSQDSSEAPLARGMAIYAVTSAMNHASDANCFVASDPSAPQRCLVQTLRPVVPGEELCINYLQGSHYTEEQRREVLQQQYNIH